Protein AF-A0A7C7TMZ8-F1 (afdb_monomer_lite)

pLDDT: mean 71.89, std 18.85, range [32.22, 94.75]

Foldseek 3Di:
DDDDDDDDDDDDDDDDDDDPPDDDPDPDPDPDDDVVVVVVVVVVLCVQWDLQQQWDADDDDPFGWIWGWDDADNDIDIDIQGQVVQVHDVSRSVVSVVVNLVVLCVRVPVCSLVSSTHPFYPDPQAPLNHTQWHQDPVQQWIKHWDWDDDDSPTDIDIDTQHCVVQNDVRRSVVSRVVNVVRCVVRRDD

Secondary structure (DSSP, 8-state):
----------------------------------HHHHHHHHHHHHTT--TTTTEEEEEETTEEEEEEEEEETTEEEEEEEEHHHHTSHHHHHHHHHHHHHHHHHHHHGGGHHHHTT-S-PPPTT-TT-STTEEEETTTTEEEEEEEESSGGG-EEEEEEEEHHHH-HHHHHHHHHHHHHHHHHHT---

Structure (mmCIF, N/CA/C/O backbone):
data_AF-A0A7C7TMZ8-F1
#
_entry.id   AF-A0A7C7TMZ8-F1
#
loop_
_atom_site.group_PDB
_atom_site.id
_atom_site.type_symbol
_atom_site.label_atom_id
_atom_site.label_alt_id
_atom_site.label_comp_id
_atom_site.label_asym_id
_atom_site.label_entity_id
_atom_site.label_seq_id
_atom_site.pdbx_PDB_ins_code
_atom_site.Cartn_x
_atom_site.Cartn_y
_atom_site.Cartn_z
_atom_site.occupancy
_atom_site.B_iso_or_equiv
_atom_site.auth_seq_id
_atom_site.auth_comp_id
_atom_site.auth_asym_id
_atom_site.auth_atom_id
_atom_site.pdbx_PDB_model_num
ATOM 1 N N . MET A 1 1 ? 22.752 59.872 -23.749 1.00 51.50 1 MET A N 1
ATOM 2 C CA . MET A 1 1 ? 21.794 59.869 -24.874 1.00 51.50 1 MET A CA 1
ATOM 3 C C . MET A 1 1 ? 20.852 58.684 -24.727 1.00 51.50 1 MET A C 1
ATOM 5 O O . MET A 1 1 ? 21.201 57.592 -25.143 1.00 51.50 1 MET A O 1
ATOM 9 N N . ALA A 1 2 ? 19.727 58.906 -24.047 1.00 40.31 2 ALA A N 1
ATOM 10 C CA . ALA A 1 2 ? 18.418 58.278 -24.252 1.00 40.31 2 ALA A CA 1
ATOM 11 C C . ALA A 1 2 ? 17.510 58.815 -23.136 1.00 40.31 2 ALA A C 1
ATOM 13 O O . ALA A 1 2 ? 17.751 58.590 -21.953 1.00 40.31 2 ALA A O 1
ATOM 14 N N . GLN A 1 3 ? 16.536 59.613 -23.541 1.00 41.91 3 GLN A N 1
ATOM 15 C CA . GLN A 1 3 ? 15.578 60.337 -22.720 1.00 41.91 3 GLN A CA 1
ATOM 16 C C . GLN A 1 3 ? 14.216 59.713 -23.008 1.00 41.91 3 GLN A C 1
ATOM 18 O O . GLN A 1 3 ? 13.912 59.517 -24.178 1.00 41.91 3 GLN A O 1
ATOM 23 N N . CYS A 1 4 ? 13.408 59.423 -21.987 1.00 32.22 4 CYS A N 1
ATOM 24 C CA . CYS A 1 4 ? 11.952 59.358 -22.129 1.00 32.22 4 CYS A CA 1
ATOM 25 C C . CYS A 1 4 ? 11.283 59.536 -20.761 1.00 32.22 4 CYS A C 1
ATOM 27 O O . CYS A 1 4 ? 11.499 58.765 -19.829 1.00 32.22 4 CYS A O 1
ATOM 29 N N . PHE A 1 5 ? 10.502 60.609 -20.682 1.00 38.97 5 PHE A N 1
ATOM 30 C CA . PHE A 1 5 ? 9.624 61.020 -19.592 1.00 38.97 5 PHE A CA 1
ATOM 31 C C . PHE A 1 5 ? 8.394 60.118 -19.489 1.00 38.97 5 PHE A C 1
ATOM 33 O O . PHE A 1 5 ? 7.896 59.675 -20.518 1.00 38.97 5 PHE A O 1
ATOM 40 N N . LEU A 1 6 ? 7.810 60.024 -18.291 1.00 40.66 6 LEU A N 1
ATOM 41 C CA . LEU A 1 6 ? 6.361 60.169 -18.133 1.00 40.66 6 LEU A CA 1
ATOM 42 C C . LEU A 1 6 ? 6.072 60.998 -16.875 1.00 40.66 6 LEU A C 1
ATOM 44 O O . LEU A 1 6 ? 6.435 60.631 -15.760 1.00 40.66 6 LEU A O 1
ATOM 48 N N . LEU A 1 7 ? 5.458 62.153 -17.123 1.00 43.91 7 LEU A N 1
ATOM 49 C CA . LEU A 1 7 ? 4.808 63.033 -16.161 1.00 43.91 7 LEU A CA 1
ATOM 50 C C . LEU A 1 7 ? 3.522 62.364 -15.668 1.00 43.91 7 LEU A C 1
ATOM 52 O O . LEU A 1 7 ? 2.735 61.898 -16.490 1.00 43.91 7 LEU A O 1
ATOM 56 N N . ILE A 1 8 ? 3.292 62.372 -14.356 1.00 47.97 8 ILE A N 1
ATOM 57 C CA . ILE A 1 8 ? 1.954 62.223 -13.778 1.00 47.97 8 ILE A CA 1
ATOM 58 C C . ILE A 1 8 ? 1.801 63.324 -12.725 1.00 47.97 8 ILE A C 1
ATOM 60 O O . ILE A 1 8 ? 2.399 63.275 -11.655 1.00 47.97 8 ILE A O 1
ATOM 64 N N . ASP A 1 9 ? 1.067 64.348 -13.143 1.00 42.81 9 ASP A N 1
ATOM 65 C CA . ASP A 1 9 ? 0.147 65.204 -12.401 1.00 42.81 9 ASP A CA 1
ATOM 66 C C . ASP A 1 9 ? 0.557 65.850 -11.066 1.00 42.81 9 ASP A C 1
ATOM 68 O O . ASP A 1 9 ? 0.727 65.238 -10.013 1.00 42.81 9 ASP A O 1
ATOM 72 N N . ASN A 1 10 ? 0.559 67.184 -11.142 1.00 46.69 10 ASN A N 1
ATOM 73 C CA . ASN A 1 10 ? 0.380 68.146 -10.065 1.00 46.69 10 ASN A CA 1
ATOM 74 C C . ASN A 1 10 ? -0.681 67.705 -9.046 1.00 46.69 10 ASN A C 1
ATOM 76 O O . ASN A 1 10 ? -1.878 67.828 -9.295 1.00 46.69 10 ASN A O 1
ATOM 80 N N . THR A 1 11 ? -0.264 67.342 -7.835 1.00 40.19 11 THR A N 1
ATOM 81 C CA . THR A 1 11 ? -1.061 67.604 -6.630 1.00 40.19 11 THR A CA 1
ATOM 82 C C . THR A 1 11 ? -0.130 67.776 -5.433 1.00 40.19 11 THR A C 1
ATOM 84 O O . THR A 1 11 ? 0.511 66.838 -4.967 1.00 40.19 11 THR A O 1
ATOM 87 N N . ILE A 1 12 ? -0.062 69.003 -4.918 1.00 42.47 12 ILE A N 1
ATOM 88 C CA . ILE A 1 12 ? 0.539 69.301 -3.619 1.00 42.47 12 ILE A CA 1
ATOM 89 C C . ILE A 1 12 ? -0.438 68.792 -2.556 1.00 42.47 12 ILE A C 1
ATOM 91 O O . ILE A 1 12 ? -1.441 69.445 -2.276 1.00 42.47 12 ILE A O 1
ATOM 95 N N . ILE A 1 13 ? -0.146 67.643 -1.947 1.00 43.59 13 ILE A N 1
ATOM 96 C CA . ILE A 1 13 ? -0.787 67.231 -0.694 1.00 43.59 13 ILE A CA 1
ATOM 97 C C . ILE A 1 13 ? 0.211 67.470 0.434 1.00 43.59 13 ILE A C 1
ATOM 99 O O . ILE A 1 13 ? 1.206 66.766 0.599 1.00 43.59 13 ILE A O 1
ATOM 103 N N . ARG A 1 14 ? -0.065 68.523 1.204 1.00 40.22 14 ARG A N 1
ATOM 104 C CA . ARG A 1 14 ? 0.545 68.771 2.507 1.00 40.22 14 ARG A CA 1
ATOM 105 C C . ARG A 1 14 ? 0.114 67.672 3.480 1.00 40.22 14 ARG A C 1
ATOM 107 O O . ARG A 1 14 ? -1.077 67.453 3.659 1.00 40.22 14 ARG A O 1
ATOM 114 N N . GLY A 1 15 ? 1.088 67.107 4.188 1.00 39.62 15 GLY A N 1
ATOM 115 C CA . GLY A 1 15 ? 0.878 66.520 5.510 1.00 39.62 15 GLY A CA 1
ATOM 116 C C . GLY A 1 15 ? 0.624 65.016 5.548 1.00 39.62 15 GLY A C 1
ATOM 117 O O . GLY A 1 15 ? -0.485 64.558 5.320 1.00 39.62 15 GLY A O 1
ATOM 118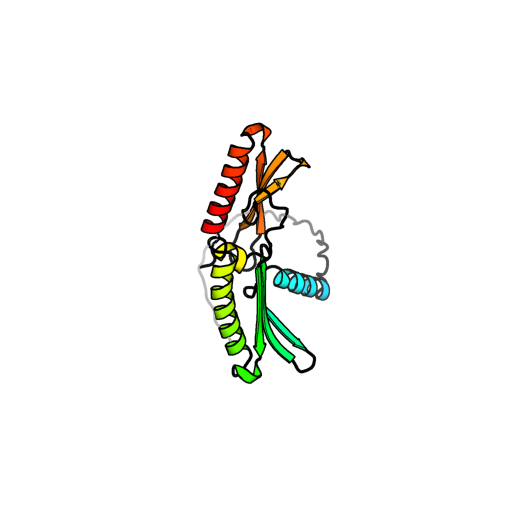 N N . ALA A 1 16 ? 1.636 64.270 5.986 1.00 43.81 16 ALA A N 1
ATOM 119 C CA . ALA A 1 16 ? 1.491 63.292 7.061 1.00 43.81 16 ALA A CA 1
ATOM 120 C C . ALA A 1 16 ? 2.884 62.872 7.541 1.00 43.81 16 ALA A C 1
ATOM 122 O O . ALA A 1 16 ? 3.749 62.473 6.765 1.00 43.81 16 ALA A O 1
ATOM 123 N N . LEU A 1 17 ? 3.084 62.995 8.847 1.00 43.81 17 LEU A N 1
ATOM 124 C CA . LEU A 1 17 ? 4.269 62.590 9.585 1.00 43.81 17 LEU A CA 1
ATOM 125 C C . LEU A 1 17 ? 4.437 61.062 9.451 1.00 43.81 17 LEU A C 1
ATOM 127 O O . LEU A 1 17 ? 3.710 60.300 10.089 1.00 43.81 17 LEU A O 1
ATOM 131 N N . VAL A 1 18 ? 5.369 60.585 8.622 1.00 44.25 18 VAL A N 1
ATOM 132 C CA . VAL A 1 18 ? 5.698 59.152 8.577 1.00 44.25 18 VAL A CA 1
ATOM 133 C C . VAL A 1 18 ? 6.591 58.843 9.771 1.00 44.25 18 VAL A C 1
ATOM 135 O O . VAL A 1 18 ? 7.785 59.137 9.791 1.00 44.25 18 VAL A O 1
ATOM 138 N N . LYS A 1 19 ? 5.974 58.267 10.803 1.00 49.59 19 LYS A N 1
ATOM 139 C CA . LYS A 1 19 ? 6.639 57.717 11.982 1.00 49.59 19 LYS A CA 1
ATOM 140 C C . LYS A 1 19 ? 7.582 56.601 11.525 1.00 49.59 19 LYS A C 1
ATOM 142 O O . LYS A 1 19 ? 7.142 55.516 11.154 1.00 49.59 19 LYS A O 1
ATOM 147 N N . LEU A 1 20 ? 8.880 56.896 11.526 1.00 41.53 20 LEU A N 1
ATOM 148 C CA . LEU A 1 20 ? 9.956 55.954 11.243 1.00 41.53 20 LEU A CA 1
ATOM 149 C C . LEU A 1 20 ? 9.982 54.890 12.357 1.00 41.53 20 LEU A C 1
ATOM 151 O O . LEU A 1 20 ? 10.595 55.078 13.406 1.00 41.53 20 LEU A O 1
ATOM 155 N N . CYS A 1 21 ? 9.258 53.786 12.170 1.00 43.53 21 CYS A N 1
ATOM 156 C CA . CYS A 1 21 ? 9.375 52.615 13.033 1.00 43.53 21 CYS A CA 1
ATOM 157 C C . CYS A 1 21 ? 10.704 51.915 12.733 1.00 43.53 21 CYS A C 1
ATOM 159 O O . CYS A 1 21 ? 10.862 51.254 11.708 1.00 43.53 21 CYS A O 1
ATOM 161 N N . LEU A 1 22 ? 11.654 52.076 13.652 1.00 44.94 22 LEU A N 1
ATOM 162 C CA . LEU A 1 22 ? 12.892 51.309 13.725 1.00 44.94 22 LEU A CA 1
ATOM 163 C C . LEU A 1 22 ? 12.557 49.809 13.789 1.00 44.94 22 LEU A C 1
ATOM 165 O O . LEU A 1 22 ? 11.950 49.337 14.751 1.00 44.94 22 LEU A O 1
ATOM 169 N N . LEU A 1 23 ? 12.945 49.061 12.756 1.00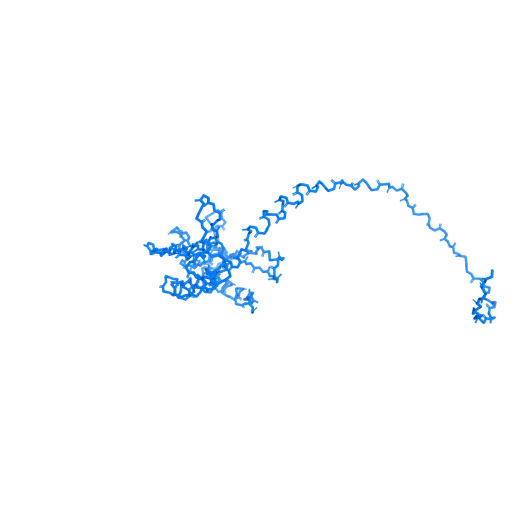 50.31 23 LEU A N 1
ATOM 170 C CA . LEU A 1 23 ? 12.949 47.601 12.783 1.00 50.31 23 LEU A CA 1
ATOM 171 C C . LEU A 1 23 ? 14.159 47.124 13.604 1.00 50.31 23 LEU A C 1
ATOM 173 O O . LEU A 1 23 ? 15.269 47.600 13.360 1.00 50.31 23 LEU A O 1
ATOM 177 N N . PRO A 1 24 ? 13.999 46.169 14.537 1.00 46.19 24 PRO A N 1
ATOM 178 C CA . PRO A 1 24 ? 15.130 45.610 15.263 1.00 46.19 24 PRO A CA 1
ATOM 179 C C . PRO A 1 24 ? 15.992 44.754 14.325 1.00 46.19 24 PRO A C 1
ATOM 181 O O . PRO A 1 24 ? 15.597 43.672 13.881 1.00 46.19 24 PRO A O 1
ATOM 184 N N . SER A 1 25 ? 17.201 45.240 14.054 1.00 52.91 25 SER A N 1
ATOM 185 C CA . SER A 1 25 ? 18.291 44.527 13.393 1.00 52.91 25 SER A CA 1
ATOM 186 C C . SER A 1 25 ? 18.820 43.418 14.304 1.00 52.91 25 SER A C 1
ATOM 188 O O . SER A 1 25 ? 19.789 43.595 15.037 1.00 52.91 25 SER A O 1
ATOM 190 N N . SER A 1 26 ? 18.171 42.258 14.273 1.00 54.25 26 SER A N 1
ATOM 191 C CA . SER A 1 26 ? 18.742 41.019 14.802 1.00 54.25 26 SER A CA 1
ATOM 192 C C . SER A 1 26 ? 19.041 40.087 13.623 1.00 54.25 26 SER A C 1
ATOM 194 O O . SER A 1 26 ? 18.115 39.705 12.898 1.00 54.25 26 SER A O 1
ATOM 196 N N . PRO A 1 27 ? 20.317 39.738 13.365 1.00 47.19 27 PRO A N 1
ATOM 197 C CA . PRO A 1 27 ? 20.655 38.786 12.321 1.00 47.19 27 PRO A CA 1
ATOM 198 C C . PRO A 1 27 ? 20.121 37.419 12.743 1.00 47.19 27 PRO A C 1
ATOM 200 O O . PRO A 1 27 ? 20.644 36.764 13.643 1.00 47.19 27 PRO A O 1
ATOM 203 N N . LYS A 1 28 ? 19.027 36.993 12.108 1.00 50.81 28 LYS A N 1
ATOM 204 C CA . LYS A 1 28 ? 18.537 35.623 12.230 1.00 50.81 28 LYS A CA 1
ATOM 205 C C . LYS A 1 28 ? 19.641 34.717 11.697 1.00 50.81 28 LYS A C 1
ATOM 207 O O . LYS A 1 28 ? 19.942 34.742 10.507 1.00 50.81 28 LYS A O 1
ATOM 212 N N . PHE A 1 29 ? 20.255 33.949 12.590 1.00 43.66 29 PHE A N 1
ATOM 213 C CA . PHE A 1 29 ? 21.151 32.857 12.246 1.00 43.66 29 PHE A CA 1
ATOM 214 C C . PHE A 1 29 ? 20.344 31.853 11.414 1.00 43.66 29 PHE A C 1
ATOM 216 O O . PHE A 1 29 ? 19.554 31.077 11.952 1.00 43.66 29 PHE A O 1
ATOM 223 N N . PHE A 1 30 ? 20.452 31.933 10.089 1.00 45.53 30 PHE A N 1
ATOM 224 C CA . PHE A 1 30 ? 19.880 30.938 9.193 1.00 45.53 30 PHE A CA 1
ATOM 225 C C . PHE A 1 30 ? 20.875 29.778 9.134 1.00 45.53 30 PHE A C 1
ATOM 227 O O . PHE A 1 30 ? 21.952 29.957 8.566 1.00 45.53 30 PHE A O 1
ATOM 234 N N . PRO A 1 31 ? 20.581 28.608 9.733 1.00 53.09 31 PRO A N 1
ATOM 235 C CA . PRO A 1 31 ? 21.476 27.469 9.622 1.00 53.09 31 PRO A CA 1
ATOM 236 C C . PRO A 1 31 ? 21.601 27.094 8.145 1.00 53.09 31 PRO A C 1
ATOM 238 O O . PRO A 1 31 ? 20.603 26.821 7.473 1.00 53.09 31 PRO A O 1
ATOM 241 N N . GLU A 1 32 ? 22.833 27.109 7.646 1.00 56.22 32 GLU A N 1
ATOM 242 C CA . GLU A 1 32 ? 23.158 26.752 6.273 1.00 56.22 32 GLU A CA 1
ATOM 243 C C . GLU A 1 32 ? 22.693 25.312 6.011 1.00 56.22 32 GLU A C 1
ATOM 245 O O . GLU A 1 32 ? 23.135 24.344 6.643 1.00 56.22 32 GLU A O 1
ATOM 250 N N . LEU A 1 33 ? 21.707 25.164 5.126 1.00 53.97 33 LEU A N 1
ATOM 251 C CA . LEU A 1 33 ? 21.119 23.871 4.803 1.00 53.97 33 LEU A CA 1
ATOM 252 C C . LEU A 1 33 ? 22.163 23.023 4.073 1.00 53.97 33 LEU A C 1
ATOM 254 O O . LEU A 1 33 ? 22.390 23.208 2.882 1.00 53.97 33 LEU A O 1
ATOM 258 N N . ASN A 1 34 ? 22.773 22.067 4.782 1.00 65.94 34 ASN A N 1
ATOM 259 C CA . ASN A 1 34 ? 23.742 21.138 4.203 1.00 65.94 34 ASN A CA 1
ATOM 260 C C . ASN A 1 34 ? 23.133 20.433 2.967 1.00 65.94 34 ASN A C 1
ATOM 262 O O . ASN A 1 34 ? 22.225 19.601 3.120 1.00 65.94 34 ASN A O 1
ATOM 266 N N . PRO A 1 35 ? 23.643 20.701 1.750 1.00 58.72 35 PRO A N 1
ATOM 267 C CA . PRO A 1 35 ? 23.026 20.234 0.512 1.00 58.72 35 PRO A CA 1
ATOM 268 C C . PRO A 1 35 ? 23.093 18.708 0.373 1.00 58.72 35 PRO A C 1
ATOM 270 O O . PRO A 1 35 ? 22.190 18.103 -0.203 1.00 58.72 35 PRO A O 1
ATOM 273 N N . ARG A 1 36 ? 24.092 18.048 0.981 1.00 57.62 36 ARG A N 1
ATOM 274 C CA . ARG A 1 36 ? 24.203 16.578 0.988 1.00 57.62 36 ARG A CA 1
ATOM 275 C C . ARG A 1 36 ? 23.173 15.937 1.909 1.00 57.62 36 ARG A C 1
ATOM 277 O O . ARG A 1 36 ? 22.617 14.896 1.566 1.00 57.62 36 ARG A O 1
ATOM 284 N N . LYS A 1 37 ? 22.889 16.560 3.057 1.00 50.66 37 LYS A N 1
ATOM 285 C CA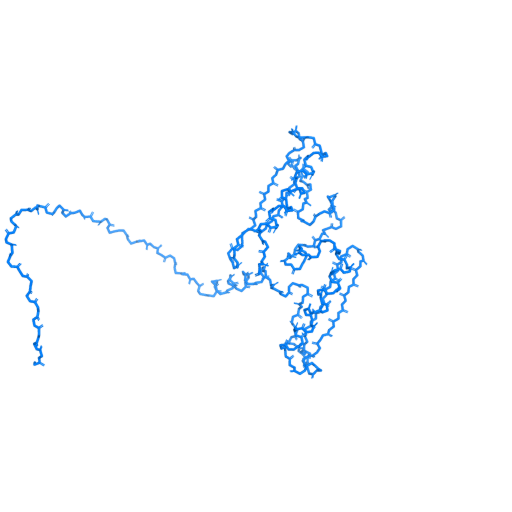 . LYS A 1 37 ? 21.834 16.109 3.976 1.00 50.66 37 LYS A CA 1
ATOM 286 C C . LYS A 1 37 ? 20.458 16.317 3.348 1.00 50.66 37 LYS A C 1
ATOM 288 O O . LYS A 1 37 ? 19.684 15.374 3.305 1.00 50.66 37 LYS A O 1
ATOM 293 N N . ALA A 1 38 ? 20.212 17.478 2.738 1.00 52.59 38 ALA A N 1
ATOM 294 C CA . ALA A 1 38 ? 18.984 17.746 1.994 1.00 52.59 38 ALA A CA 1
ATOM 295 C C . ALA A 1 38 ? 18.783 16.769 0.825 1.00 52.59 38 ALA A C 1
ATOM 297 O O . ALA A 1 38 ? 17.669 16.297 0.631 1.00 52.59 38 ALA A O 1
ATOM 298 N N . GLN A 1 39 ? 19.838 16.415 0.082 1.00 54.34 39 GLN A N 1
ATOM 299 C CA . GLN A 1 39 ? 19.770 15.448 -1.016 1.00 54.34 39 GLN A CA 1
ATOM 300 C C . GLN A 1 39 ? 19.544 14.014 -0.527 1.00 54.34 39 GLN A C 1
ATOM 302 O O . GLN A 1 39 ? 18.684 13.327 -1.075 1.00 54.34 39 GLN A O 1
ATOM 307 N N . LYS A 1 40 ? 20.226 13.596 0.547 1.00 42.47 40 LYS A N 1
ATOM 308 C CA . LYS A 1 40 ? 20.005 12.305 1.215 1.00 42.47 40 LYS A CA 1
ATOM 309 C C . LYS A 1 40 ? 18.596 12.211 1.798 1.00 42.47 40 LYS A C 1
ATOM 311 O O . LYS A 1 40 ? 17.934 11.195 1.627 1.00 42.47 40 LYS A O 1
ATOM 316 N N . ASP A 1 41 ? 18.094 13.282 2.404 1.00 48.34 41 ASP A N 1
ATOM 317 C CA . ASP A 1 41 ? 16.732 13.361 2.925 1.00 48.34 41 ASP A CA 1
ATOM 318 C C . ASP A 1 41 ? 15.706 13.366 1.781 1.00 48.34 41 ASP A C 1
ATOM 320 O O . ASP A 1 41 ? 14.694 12.678 1.884 1.00 48.34 41 ASP A O 1
ATOM 324 N N . ARG A 1 42 ? 15.987 14.032 0.647 1.00 45.28 42 ARG A N 1
ATOM 325 C CA . ARG A 1 42 ? 15.178 13.970 -0.591 1.00 45.28 42 ARG A CA 1
ATOM 326 C C . ARG A 1 42 ? 15.131 12.557 -1.165 1.00 45.28 42 ARG A C 1
ATOM 328 O O . ARG A 1 42 ? 14.066 12.097 -1.566 1.00 45.28 42 ARG A O 1
ATOM 335 N N . GLU A 1 43 ? 16.263 11.864 -1.187 1.00 42.72 43 GLU A N 1
ATOM 336 C CA . GLU A 1 43 ? 16.398 10.490 -1.672 1.00 42.72 43 GLU A CA 1
ATOM 337 C C . GLU A 1 43 ? 15.675 9.496 -0.746 1.00 42.72 43 GLU A C 1
ATOM 339 O O . GLU A 1 43 ? 14.944 8.619 -1.210 1.00 42.72 43 GLU A O 1
ATOM 344 N N . VAL A 1 44 ? 15.777 9.690 0.574 1.00 48.38 44 VAL A N 1
ATOM 345 C CA . VAL A 1 44 ? 15.031 8.945 1.603 1.00 48.38 44 VAL A CA 1
ATOM 346 C C . VAL A 1 44 ? 13.522 9.230 1.527 1.00 48.38 44 VAL A C 1
ATOM 348 O O . VAL A 1 44 ? 12.718 8.314 1.721 1.00 48.38 44 VAL A O 1
ATOM 351 N N . LEU A 1 45 ? 13.114 10.462 1.203 1.00 40.72 45 LEU A N 1
ATOM 352 C CA . LEU A 1 45 ? 11.713 10.867 1.032 1.00 40.72 45 LEU A CA 1
ATOM 353 C C . LEU A 1 45 ? 11.100 10.281 -0.253 1.00 40.72 45 LEU A C 1
ATOM 355 O O . LEU A 1 45 ? 9.986 9.760 -0.221 1.00 40.72 45 LEU A O 1
ATOM 359 N N . LEU A 1 46 ? 11.839 10.287 -1.367 1.00 40.88 46 LEU A N 1
ATOM 360 C CA . LEU A 1 46 ? 11.437 9.665 -2.637 1.00 40.88 46 LEU A CA 1
ATOM 361 C C . LEU A 1 46 ? 11.329 8.135 -2.526 1.00 40.88 46 LEU A C 1
ATOM 363 O O . LEU A 1 46 ? 10.489 7.519 -3.184 1.00 40.88 46 LEU A O 1
ATOM 367 N N . LYS A 1 47 ? 12.102 7.519 -1.623 1.00 41.50 47 LYS A N 1
ATOM 368 C CA . LYS A 1 47 ? 12.003 6.091 -1.282 1.00 41.50 47 LYS A CA 1
ATOM 369 C C . LYS A 1 47 ? 10.683 5.704 -0.599 1.00 41.50 47 LYS A C 1
ATOM 371 O O . LYS A 1 47 ? 10.363 4.518 -0.559 1.00 41.50 47 LYS A O 1
ATOM 376 N N . LYS A 1 48 ? 9.908 6.658 -0.056 1.00 44.19 48 LYS A N 1
ATOM 377 C CA . LYS A 1 48 ? 8.759 6.359 0.823 1.00 44.19 48 LYS A CA 1
ATOM 378 C C . LYS A 1 48 ? 7.416 6.110 0.128 1.00 44.19 48 LYS A C 1
ATOM 380 O O . LYS A 1 48 ? 6.557 5.510 0.766 1.00 44.19 48 LYS A O 1
ATOM 385 N N . LEU A 1 49 ? 7.221 6.450 -1.150 1.00 49.38 49 LEU A N 1
ATOM 386 C CA . LEU A 1 49 ? 6.018 6.068 -1.916 1.00 49.38 49 LEU A CA 1
ATOM 387 C C . LEU A 1 49 ? 6.352 5.919 -3.406 1.00 49.38 49 LEU A C 1
ATOM 389 O O . LEU A 1 49 ? 6.135 6.830 -4.203 1.00 49.38 49 LEU A O 1
ATOM 393 N N . SER A 1 50 ? 6.884 4.765 -3.805 1.00 56.53 50 SER A N 1
ATOM 394 C CA . SER A 1 50 ? 7.105 4.499 -5.225 1.00 56.53 50 SER A CA 1
ATOM 395 C C . SER A 1 50 ? 5.792 4.066 -5.891 1.00 56.53 50 SER A C 1
ATOM 397 O O . SER A 1 50 ? 5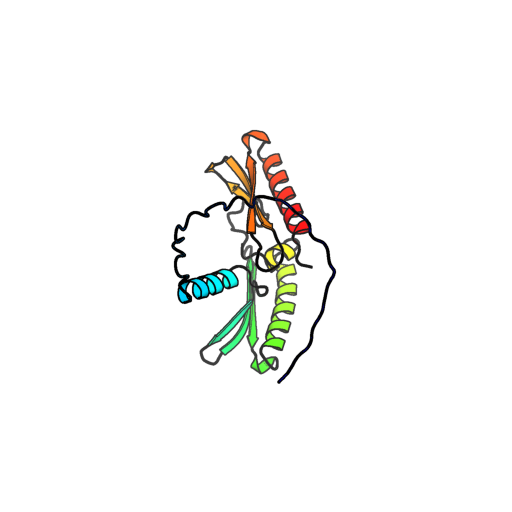.137 3.113 -5.471 1.00 56.53 50 SER A O 1
ATOM 399 N N . ALA A 1 51 ? 5.421 4.709 -7.007 1.00 63.56 51 ALA A N 1
ATOM 400 C CA . ALA A 1 51 ? 4.349 4.231 -7.903 1.00 63.56 51 ALA A CA 1
ATOM 401 C C . ALA A 1 51 ? 4.603 2.793 -8.426 1.00 63.56 51 ALA A C 1
ATOM 403 O O . ALA A 1 51 ? 3.726 2.117 -8.979 1.00 63.56 51 ALA A O 1
ATOM 404 N N . LEU A 1 52 ? 5.838 2.333 -8.237 1.00 71.31 52 LEU A N 1
ATOM 405 C CA . LEU A 1 52 ? 6.354 1.005 -8.502 1.00 71.31 52 LEU A CA 1
ATOM 406 C C . LEU A 1 52 ? 6.334 0.116 -7.250 1.00 71.31 52 LEU A C 1
ATOM 408 O O . LEU A 1 52 ? 7.139 -0.797 -7.149 1.00 71.31 52 LEU A O 1
ATOM 412 N N . HIS A 1 53 ? 5.428 0.330 -6.291 1.00 71.88 53 HIS A N 1
ATOM 413 C CA . HIS A 1 53 ? 5.245 -0.626 -5.198 1.00 71.88 53 HIS A CA 1
ATOM 414 C C . HIS A 1 53 ? 5.030 -2.044 -5.774 1.00 71.88 53 HIS A C 1
ATOM 416 O O . HIS A 1 53 ? 4.335 -2.210 -6.786 1.00 71.88 53 HIS A O 1
ATOM 422 N N . HIS A 1 54 ? 5.688 -3.041 -5.172 1.00 81.12 54 HIS A N 1
ATOM 423 C CA . HIS A 1 54 ? 5.866 -4.413 -5.683 1.00 81.12 54 HIS A CA 1
ATOM 424 C C . HIS A 1 54 ? 6.703 -4.587 -6.967 1.00 81.12 54 HIS A C 1
ATOM 426 O O . HIS A 1 54 ? 6.775 -5.705 -7.475 1.00 81.12 54 HIS A O 1
ATOM 432 N N . ILE A 1 55 ? 7.348 -3.538 -7.485 1.00 86.50 55 ILE A N 1
ATOM 433 C CA . ILE A 1 55 ? 8.222 -3.579 -8.666 1.00 86.50 55 ILE A CA 1
ATOM 434 C C . ILE A 1 55 ? 9.584 -2.973 -8.312 1.00 86.50 55 ILE A C 1
ATOM 436 O O . ILE A 1 55 ? 9.707 -1.772 -8.081 1.00 86.50 55 ILE A O 1
ATOM 440 N N . SER A 1 56 ? 10.623 -3.799 -8.319 1.00 85.44 56 SER A N 1
ATOM 441 C CA . SER A 1 56 ? 12.009 -3.362 -8.148 1.00 85.44 56 SER A CA 1
ATOM 442 C C . SER A 1 56 ? 12.677 -3.220 -9.510 1.00 85.44 56 SER A C 1
ATOM 444 O O . SER A 1 56 ? 12.601 -4.129 -10.330 1.00 85.44 56 SER A O 1
ATOM 446 N N . ILE A 1 57 ? 13.344 -2.098 -9.762 1.00 87.56 57 ILE A N 1
ATOM 447 C CA . ILE A 1 57 ? 14.209 -1.940 -10.937 1.00 87.56 57 ILE A CA 1
ATOM 448 C C . ILE A 1 57 ? 15.610 -2.408 -10.538 1.00 87.56 57 ILE A C 1
ATOM 450 O O . ILE A 1 57 ? 16.154 -1.917 -9.551 1.00 87.56 57 ILE A O 1
ATOM 454 N N . ILE A 1 58 ? 16.162 -3.370 -11.277 1.00 87.88 58 ILE A N 1
ATOM 455 C CA . ILE A 1 58 ? 17.518 -3.887 -11.081 1.00 87.88 58 ILE A CA 1
ATOM 456 C C . ILE A 1 58 ? 18.348 -3.493 -12.296 1.00 87.88 58 ILE A C 1
ATOM 458 O O . ILE A 1 58 ? 18.005 -3.852 -13.422 1.00 87.88 58 ILE A O 1
ATOM 462 N N . GLU A 1 59 ? 19.426 -2.759 -12.038 1.00 84.88 59 GLU A N 1
ATOM 463 C CA . GLU A 1 59 ? 20.405 -2.291 -13.024 1.00 84.88 59 GLU A CA 1
ATOM 464 C C . GLU A 1 59 ? 21.806 -2.583 -12.469 1.00 84.88 59 GLU A C 1
ATOM 466 O O . GLU A 1 59 ? 22.540 -1.685 -12.070 1.00 84.88 59 GLU A O 1
ATOM 471 N N . SER A 1 60 ? 22.143 -3.866 -12.303 1.00 81.31 60 SER A N 1
ATOM 472 C CA . SER A 1 60 ? 23.414 -4.273 -11.688 1.00 81.31 60 SER A CA 1
ATOM 473 C C . SER A 1 60 ? 23.957 -5.565 -12.294 1.00 81.31 60 SER A C 1
ATOM 475 O O . SER A 1 60 ? 23.186 -6.447 -12.670 1.00 81.31 60 SER A O 1
ATOM 477 N N . ARG A 1 61 ? 25.296 -5.680 -12.366 1.00 66.31 61 ARG A N 1
ATOM 478 C CA . ARG A 1 61 ? 26.043 -6.893 -12.768 1.00 66.31 61 ARG A CA 1
ATOM 479 C C . ARG A 1 61 ? 25.524 -7.533 -14.067 1.00 66.31 61 ARG A C 1
ATOM 481 O O . ARG A 1 61 ? 25.228 -8.722 -14.108 1.00 66.31 61 ARG A O 1
ATOM 488 N N . GLY A 1 62 ? 25.319 -6.723 -15.108 1.00 69.81 62 GLY A N 1
ATOM 489 C CA . GLY A 1 62 ? 24.826 -7.189 -16.414 1.00 69.81 62 GLY A CA 1
ATOM 490 C C . GLY A 1 62 ? 23.345 -7.596 -16.451 1.00 69.81 62 GLY A C 1
ATOM 491 O O . GLY A 1 62 ? 22.828 -7.939 -17.512 1.00 69.81 62 GLY A O 1
ATOM 492 N N . THR A 1 63 ? 22.632 -7.519 -15.324 1.00 75.12 63 THR A N 1
ATOM 493 C CA . THR A 1 63 ? 21.203 -7.823 -15.242 1.00 75.12 63 THR A CA 1
ATOM 494 C C . THR A 1 63 ? 20.404 -6.529 -15.182 1.00 75.12 63 THR A C 1
ATOM 496 O O . THR A 1 63 ? 20.383 -5.835 -14.167 1.00 75.12 63 THR A O 1
ATOM 499 N N . ASN A 1 64 ? 19.717 -6.237 -16.287 1.00 88.56 64 ASN A N 1
ATOM 500 C CA . ASN A 1 64 ? 18.836 -5.083 -16.432 1.00 88.56 64 ASN A CA 1
ATOM 501 C C . ASN A 1 64 ? 17.387 -5.567 -16.553 1.00 88.56 64 ASN A C 1
ATOM 503 O O . ASN A 1 64 ? 16.971 -6.053 -17.613 1.00 88.56 64 ASN A O 1
ATOM 507 N N . CYS A 1 65 ? 16.620 -5.494 -15.463 1.00 90.25 65 CYS A N 1
ATOM 508 C CA . CYS A 1 65 ? 15.243 -5.982 -15.442 1.00 90.25 65 CYS A CA 1
ATOM 509 C C . CYS A 1 65 ? 14.338 -5.234 -14.454 1.00 90.25 65 CYS A C 1
ATOM 511 O O . CYS A 1 65 ? 14.778 -4.661 -13.458 1.00 90.25 65 CYS A O 1
ATOM 513 N N . ALA A 1 66 ? 13.034 -5.271 -14.727 1.00 91.56 66 ALA A N 1
ATOM 514 C CA . ALA A 1 66 ? 12.008 -4.916 -13.755 1.00 91.56 66 ALA A CA 1
ATOM 515 C C . ALA A 1 66 ? 11.527 -6.202 -13.077 1.00 91.56 66 ALA A C 1
ATOM 517 O O . ALA A 1 66 ? 11.090 -7.135 -13.747 1.00 91.56 66 ALA A O 1
ATOM 518 N N . TRP A 1 67 ? 11.605 -6.270 -11.755 1.00 89.50 67 TRP A N 1
ATOM 519 C CA . TRP A 1 67 ? 11.243 -7.444 -10.973 1.00 89.50 67 TRP A CA 1
ATOM 520 C C . TRP A 1 67 ? 9.964 -7.190 -10.192 1.00 89.50 67 TRP A C 1
ATOM 522 O O . TRP A 1 67 ? 9.933 -6.371 -9.276 1.00 89.50 67 TRP A O 1
ATOM 532 N N . VAL A 1 68 ? 8.901 -7.908 -10.544 1.00 92.00 68 VAL A N 1
ATOM 533 C CA . VAL A 1 68 ? 7.650 -7.897 -9.789 1.00 92.00 68 VAL A CA 1
ATOM 534 C C . VAL A 1 68 ? 7.749 -8.920 -8.667 1.00 92.00 68 VAL A C 1
ATOM 536 O O . VAL A 1 68 ? 8.024 -10.089 -8.934 1.00 92.00 68 VAL A O 1
ATOM 539 N N . ARG A 1 69 ? 7.501 -8.501 -7.424 1.00 89.31 69 ARG A N 1
ATOM 540 C CA . ARG A 1 69 ? 7.452 -9.387 -6.254 1.00 89.31 69 ARG A CA 1
ATOM 541 C C . ARG A 1 69 ? 6.293 -9.010 -5.336 1.00 89.31 69 ARG A C 1
ATOM 543 O O . ARG A 1 69 ? 6.273 -7.936 -4.729 1.00 89.31 69 ARG A O 1
ATOM 550 N N . ILE A 1 70 ? 5.363 -9.944 -5.177 1.00 87.56 70 ILE A N 1
ATOM 551 C CA . ILE A 1 70 ? 4.207 -9.847 -4.288 1.00 87.56 70 ILE A CA 1
ATOM 552 C C . ILE A 1 70 ? 4.271 -11.023 -3.312 1.00 87.56 70 ILE A C 1
ATOM 554 O O . ILE A 1 70 ? 4.440 -12.167 -3.721 1.00 87.56 70 ILE A O 1
ATOM 558 N N . LYS A 1 71 ? 4.163 -10.747 -2.012 1.00 84.19 71 LYS A N 1
ATOM 559 C CA . LYS A 1 71 ? 4.067 -11.768 -0.963 1.00 84.19 71 LYS A CA 1
ATOM 560 C C . LYS A 1 71 ? 2.997 -11.337 0.023 1.00 84.19 71 LYS A C 1
ATOM 562 O O . LYS A 1 71 ? 3.102 -10.239 0.570 1.00 84.19 71 LYS A O 1
ATOM 567 N N . TYR A 1 72 ? 1.994 -12.179 0.225 1.00 77.81 72 TYR A N 1
ATOM 568 C CA . TYR A 1 72 ? 0.858 -11.877 1.081 1.00 77.81 72 TYR A CA 1
ATOM 569 C C . TYR A 1 72 ? 0.106 -13.155 1.465 1.00 77.81 72 TYR A C 1
ATOM 571 O O . TYR A 1 72 ? -0.233 -13.939 0.585 1.00 77.81 72 TYR A O 1
ATOM 579 N N . ASN A 1 73 ? -0.178 -13.338 2.759 1.00 68.81 73 ASN A N 1
ATOM 580 C CA . ASN A 1 73 ? -0.994 -14.437 3.293 1.00 68.81 73 ASN A CA 1
ATOM 581 C C . ASN A 1 73 ? -0.615 -15.827 2.726 1.00 68.81 73 ASN A C 1
ATOM 583 O O . ASN A 1 73 ? -1.424 -16.473 2.063 1.00 68.81 73 ASN A O 1
ATOM 587 N N . ASN A 1 74 ? 0.658 -16.224 2.880 1.00 76.94 74 ASN A N 1
ATOM 588 C CA . ASN A 1 74 ? 1.287 -17.438 2.317 1.00 76.94 74 ASN A CA 1
ATOM 589 C C . ASN A 1 74 ? 1.254 -17.595 0.785 1.00 76.94 74 ASN A C 1
ATOM 591 O O . ASN A 1 74 ? 1.881 -18.501 0.243 1.00 76.94 74 ASN A O 1
ATOM 595 N N . LYS A 1 75 ? 0.620 -16.675 0.056 1.00 82.25 75 LYS A N 1
ATOM 596 C CA . LYS A 1 75 ? 0.659 -16.610 -1.404 1.00 82.25 75 LYS A CA 1
ATOM 597 C C . LYS A 1 75 ? 1.827 -15.735 -1.838 1.00 82.25 75 LYS A C 1
ATOM 599 O O . LYS A 1 75 ? 2.061 -14.645 -1.300 1.00 82.25 75 LYS A O 1
ATOM 604 N N . SER A 1 76 ? 2.578 -16.202 -2.827 1.00 86.88 76 SER A N 1
ATOM 605 C CA . SER A 1 76 ? 3.694 -15.446 -3.384 1.00 86.88 76 SER A CA 1
ATOM 606 C C . SER A 1 76 ? 3.682 -15.483 -4.902 1.00 86.88 76 SER A C 1
ATOM 608 O O . SER A 1 76 ? 3.330 -16.486 -5.511 1.00 86.88 76 SER A O 1
ATOM 610 N N . PHE A 1 77 ? 4.058 -14.361 -5.501 1.00 91.75 77 PHE A N 1
ATOM 611 C CA . PHE A 1 77 ? 4.256 -14.236 -6.932 1.00 91.75 77 PHE A CA 1
ATOM 612 C C . PHE A 1 77 ? 5.534 -13.454 -7.188 1.00 91.75 77 PHE A C 1
ATOM 614 O O . PHE A 1 77 ? 5.779 -12.403 -6.584 1.00 91.75 77 PHE A O 1
ATOM 621 N N . GLN A 1 78 ? 6.350 -13.967 -8.100 1.00 93.19 78 GLN A N 1
ATOM 622 C CA . GLN A 1 78 ? 7.550 -13.291 -8.552 1.00 93.19 78 GLN A CA 1
ATOM 623 C C . GLN A 1 78 ? 7.752 -13.524 -10.044 1.00 93.19 78 GLN A C 1
ATOM 625 O O . GLN A 1 78 ? 7.654 -14.651 -10.517 1.00 93.19 78 GLN A O 1
ATOM 630 N N . GLN A 1 79 ? 8.044 -12.455 -10.779 1.00 94.50 79 GLN A N 1
ATOM 631 C CA . GLN A 1 79 ? 8.365 -12.538 -12.200 1.00 94.50 79 GLN A CA 1
ATOM 632 C C . GLN A 1 79 ? 9.299 -11.396 -12.598 1.00 94.50 79 GLN A C 1
ATOM 634 O O . GLN A 1 79 ? 9.085 -10.245 -12.210 1.00 94.50 79 GLN A O 1
ATOM 639 N N . SER A 1 80 ? 10.335 -11.712 -13.375 1.00 93.38 80 SER A N 1
ATOM 640 C CA . SER A 1 80 ? 11.270 -10.735 -13.930 1.00 93.38 80 SER A CA 1
ATOM 641 C C . SER A 1 80 ? 10.899 -10.356 -15.367 1.00 93.38 80 SER A C 1
ATOM 643 O O . SER A 1 80 ? 10.397 -11.166 -16.146 1.00 93.38 80 SER A O 1
ATOM 645 N N . PHE A 1 81 ? 11.161 -9.098 -15.717 1.00 94.12 81 PHE A N 1
ATOM 646 C CA . PHE A 1 81 ? 10.938 -8.514 -17.038 1.00 94.12 81 PHE A CA 1
ATOM 647 C C . PHE A 1 81 ? 12.263 -7.918 -17.534 1.00 94.12 81 PHE A C 1
ATOM 649 O O . PHE A 1 81 ? 12.565 -6.758 -17.232 1.00 94.12 81 PHE A O 1
ATOM 656 N N . PRO A 1 82 ? 13.099 -8.707 -18.237 1.00 93.94 82 PRO A N 1
ATOM 657 C CA . PRO A 1 82 ? 14.391 -8.247 -18.743 1.00 93.94 82 PRO A CA 1
ATOM 658 C C . PRO A 1 82 ? 14.240 -7.160 -19.810 1.00 93.94 82 PRO A C 1
ATOM 660 O O . PRO A 1 82 ? 13.452 -7.306 -20.744 1.00 93.94 82 PRO A O 1
ATOM 663 N N . PHE A 1 83 ? 15.031 -6.090 -19.729 1.00 92.38 83 PHE A N 1
ATOM 664 C CA . PHE A 1 83 ? 14.913 -4.945 -20.642 1.00 92.38 83 PHE A CA 1
ATOM 665 C C . PHE A 1 83 ? 15.267 -5.315 -22.081 1.00 92.38 83 PHE A C 1
ATOM 667 O O . PHE A 1 83 ? 14.590 -4.872 -23.005 1.00 92.38 83 PHE A O 1
ATOM 674 N N . LYS A 1 84 ? 16.259 -6.195 -22.266 1.00 90.94 84 LYS A N 1
ATOM 675 C CA . LYS A 1 84 ? 16.674 -6.691 -23.586 1.00 90.94 84 LYS A CA 1
ATOM 676 C C . LYS A 1 84 ? 15.532 -7.407 -24.315 1.00 90.94 84 LYS A C 1
ATOM 678 O O . LYS A 1 84 ? 15.326 -7.176 -25.497 1.00 90.94 84 LYS A O 1
ATOM 683 N N . LYS A 1 85 ? 14.743 -8.216 -23.596 1.00 91.69 85 LYS A N 1
ATOM 684 C CA . LYS A 1 85 ? 13.630 -8.995 -24.168 1.00 91.69 85 LYS A CA 1
ATOM 685 C C . LYS A 1 85 ? 12.408 -8.137 -24.505 1.00 91.69 85 LYS A C 1
ATOM 687 O O . LYS A 1 85 ? 11.704 -8.425 -25.461 1.00 91.69 85 LYS A O 1
ATOM 692 N N . PHE A 1 86 ? 12.147 -7.096 -23.717 1.00 87.50 86 PHE A N 1
ATOM 693 C CA . PHE A 1 86 ? 10.962 -6.246 -23.877 1.00 87.50 86 PHE A CA 1
ATOM 694 C C . PHE A 1 86 ? 11.224 -4.974 -24.699 1.00 87.50 86 PHE A C 1
ATOM 696 O O . PHE A 1 86 ? 10.327 -4.145 -24.831 1.00 87.50 86 PHE A O 1
ATOM 703 N N . GLY A 1 87 ? 12.423 -4.807 -25.266 1.00 87.94 87 GLY A N 1
ATOM 704 C CA . GLY A 1 87 ? 12.762 -3.653 -26.104 1.00 87.94 87 GLY A CA 1
ATOM 705 C C . GLY A 1 87 ? 12.968 -2.359 -25.311 1.00 87.94 87 GLY A C 1
ATOM 706 O O . GLY A 1 87 ? 12.589 -1.286 -25.774 1.00 87.94 87 GLY A O 1
ATOM 707 N N . GLY A 1 88 ? 13.517 -2.465 -24.098 1.00 89.69 88 GLY A N 1
ATOM 708 C CA . GLY A 1 88 ? 13.928 -1.335 -23.265 1.00 89.69 88 GLY A CA 1
ATOM 709 C C . GLY A 1 88 ? 13.243 -1.255 -21.898 1.00 89.69 88 GLY A C 1
ATOM 710 O O . GLY A 1 88 ? 12.268 -1.951 -21.598 1.00 89.69 88 GLY A O 1
ATOM 711 N N . LYS A 1 89 ? 13.765 -0.354 -21.056 1.00 88.38 89 LYS A N 1
ATOM 712 C CA . LYS A 1 89 ? 13.335 -0.136 -19.663 1.00 88.38 89 LYS A CA 1
ATOM 713 C C . LYS A 1 89 ? 11.848 0.209 -19.552 1.00 88.38 89 LYS A C 1
ATOM 715 O O . LYS A 1 89 ? 11.124 -0.415 -18.780 1.00 88.38 89 LYS A O 1
ATOM 720 N N . ASN A 1 90 ? 11.366 1.149 -20.362 1.00 90.19 90 ASN A N 1
ATOM 721 C CA . ASN A 1 90 ? 9.983 1.634 -20.276 1.00 90.19 90 ASN A CA 1
ATOM 722 C C . ASN A 1 90 ? 8.959 0.545 -20.622 1.00 90.19 90 ASN A C 1
ATOM 724 O O . ASN A 1 90 ? 7.982 0.360 -19.894 1.00 90.19 90 ASN A O 1
ATOM 728 N N . LYS A 1 91 ? 9.214 -0.226 -21.687 1.00 94.00 91 LYS A N 1
ATOM 729 C CA . LYS A 1 91 ? 8.351 -1.338 -22.110 1.00 94.00 91 LYS A CA 1
ATOM 730 C C . LYS A 1 91 ? 8.334 -2.463 -21.074 1.00 94.00 91 LYS A C 1
ATOM 732 O O . LYS A 1 91 ? 7.266 -2.970 -20.733 1.00 94.00 91 LYS A O 1
ATOM 737 N N . ALA A 1 92 ? 9.491 -2.793 -20.499 1.00 92.94 92 ALA A N 1
ATOM 738 C CA . ALA A 1 92 ? 9.582 -3.772 -19.420 1.00 92.94 92 ALA A CA 1
ATOM 739 C C . ALA A 1 92 ? 8.824 -3.326 -18.159 1.00 92.94 92 ALA A C 1
ATOM 741 O O . ALA A 1 92 ? 8.097 -4.121 -17.566 1.00 92.94 92 ALA A O 1
ATOM 742 N N . ILE A 1 93 ? 8.930 -2.049 -17.774 1.00 90.81 93 ILE A N 1
ATOM 743 C CA . ILE A 1 93 ? 8.178 -1.487 -16.643 1.00 90.81 93 ILE A CA 1
ATOM 744 C C . ILE A 1 93 ? 6.670 -1.515 -16.922 1.00 90.81 93 ILE A C 1
ATOM 746 O O . ILE A 1 93 ? 5.892 -1.842 -16.027 1.00 90.81 93 ILE A O 1
ATOM 750 N N . ALA A 1 94 ? 6.234 -1.203 -18.144 1.00 93.00 94 ALA A N 1
ATOM 751 C CA . ALA A 1 94 ? 4.824 -1.273 -18.522 1.00 93.00 94 ALA A CA 1
ATOM 752 C C . ALA A 1 94 ? 4.278 -2.711 -18.434 1.00 93.00 94 ALA A C 1
ATOM 754 O O . ALA A 1 94 ? 3.231 -2.941 -17.821 1.00 93.00 94 ALA A O 1
ATOM 755 N N . ALA A 1 95 ? 5.023 -3.691 -18.956 1.00 94.38 95 ALA A N 1
ATOM 756 C CA . ALA A 1 95 ? 4.680 -5.108 -18.844 1.00 94.38 95 ALA A CA 1
ATOM 757 C C . ALA A 1 95 ? 4.632 -5.573 -17.376 1.00 94.38 95 ALA A C 1
ATOM 759 O O . ALA A 1 95 ? 3.667 -6.220 -16.958 1.00 94.38 95 ALA A O 1
ATOM 760 N N . ALA A 1 96 ? 5.618 -5.161 -16.573 1.00 93.38 96 ALA A N 1
ATOM 761 C CA . ALA A 1 96 ? 5.677 -5.434 -15.142 1.00 93.38 96 ALA A CA 1
ATOM 762 C C . ALA A 1 96 ? 4.469 -4.847 -14.394 1.00 93.38 96 ALA A C 1
ATOM 764 O O . ALA A 1 96 ? 3.861 -5.540 -13.581 1.00 93.38 96 ALA A O 1
ATOM 765 N N . LYS A 1 97 ? 4.056 -3.608 -14.699 1.00 91.62 97 LYS A N 1
ATOM 766 C CA . LYS A 1 97 ? 2.851 -2.984 -14.121 1.00 91.62 97 LYS A CA 1
ATOM 767 C C . LYS A 1 97 ? 1.586 -3.774 -14.455 1.00 91.62 97 LYS A C 1
ATOM 769 O O . LYS A 1 97 ? 0.791 -4.038 -13.556 1.00 91.62 97 LYS A O 1
ATOM 774 N N . LYS A 1 98 ? 1.416 -4.191 -15.716 1.00 94.38 98 LYS A N 1
ATOM 775 C CA . LYS A 1 98 ? 0.247 -4.973 -16.154 1.00 94.38 98 LYS A CA 1
ATOM 776 C C . LYS A 1 98 ? 0.160 -6.308 -15.411 1.00 94.38 98 LYS A C 1
ATOM 778 O O . LYS A 1 98 ? -0.901 -6.665 -14.903 1.00 94.38 98 LYS A O 1
ATOM 783 N N . LYS A 1 99 ? 1.284 -7.024 -15.302 1.00 94.75 99 LYS A N 1
ATOM 784 C CA . LYS A 1 99 ? 1.356 -8.306 -14.585 1.00 94.75 99 LYS A CA 1
ATOM 785 C C . LYS A 1 99 ? 1.188 -8.142 -13.077 1.00 94.75 99 LYS A C 1
ATOM 787 O O . LYS A 1 99 ? 0.422 -8.893 -12.483 1.00 94.75 99 LYS A O 1
ATOM 792 N N . ARG A 1 100 ? 1.802 -7.119 -12.474 1.00 91.88 100 ARG A N 1
ATOM 793 C CA . ARG A 1 100 ? 1.592 -6.763 -11.064 1.00 91.88 100 ARG A CA 1
ATOM 794 C C . ARG A 1 100 ? 0.113 -6.542 -10.767 1.00 91.88 100 ARG A C 1
ATOM 796 O O . ARG A 1 100 ? -0.384 -7.084 -9.791 1.00 91.88 100 ARG A O 1
ATOM 803 N N . ASP A 1 101 ? -0.580 -5.752 -11.581 1.00 89.81 101 ASP A N 1
ATOM 804 C CA . ASP A 1 101 ? -1.982 -5.415 -11.334 1.00 89.81 101 ASP A CA 1
ATOM 805 C C . ASP A 1 101 ? -2.909 -6.633 -11.491 1.00 89.81 101 ASP A C 1
ATOM 807 O O . ASP A 1 101 ? -3.867 -6.763 -10.731 1.00 89.81 101 ASP A O 1
ATOM 811 N N . ALA A 1 102 ? -2.610 -7.550 -12.415 1.00 92.94 102 ALA A N 1
ATOM 812 C CA . ALA A 1 102 ? -3.352 -8.802 -12.567 1.00 92.94 102 ALA A CA 1
ATOM 813 C C . ALA A 1 102 ? -3.151 -9.747 -11.369 1.00 92.94 102 ALA A C 1
ATOM 815 O O . ALA A 1 102 ? -4.121 -10.217 -10.777 1.00 92.94 102 ALA A O 1
ATOM 816 N N . GLU A 1 103 ? -1.902 -9.994 -10.975 1.00 92.12 103 GLU A N 1
ATOM 817 C CA . GLU A 1 103 ? -1.583 -10.904 -9.867 1.00 92.12 103 GLU A CA 1
ATOM 818 C C . GLU A 1 103 ? -1.930 -10.302 -8.506 1.00 92.12 103 GLU A C 1
ATOM 820 O O . GLU A 1 103 ? -2.412 -10.988 -7.609 1.00 92.12 103 GLU A O 1
ATOM 825 N N . GLY A 1 104 ? -1.782 -8.988 -8.365 1.00 87.56 104 GLY A N 1
ATOM 826 C CA . GLY A 1 104 ? -2.206 -8.245 -7.191 1.00 87.56 104 GLY A CA 1
ATOM 827 C C . GLY A 1 104 ? -3.701 -8.390 -6.918 1.00 87.56 104 GLY A C 1
ATOM 828 O O . GLY A 1 104 ? -4.083 -8.644 -5.776 1.00 87.56 104 GLY A O 1
ATOM 829 N N . LYS A 1 105 ? -4.544 -8.326 -7.959 1.00 89.38 105 LYS A N 1
ATOM 830 C CA . LYS A 1 105 ? -5.985 -8.609 -7.840 1.00 89.38 105 LYS A CA 1
ATOM 831 C C . LYS A 1 105 ? -6.259 -10.046 -7.392 1.00 89.38 105 LYS A C 1
ATOM 833 O O . LYS A 1 105 ? -7.142 -10.245 -6.569 1.00 89.38 105 LYS A O 1
ATOM 838 N N . LYS A 1 106 ? -5.499 -11.035 -7.874 1.00 90.19 106 LYS A N 1
ATOM 839 C CA . LYS A 1 106 ? -5.662 -12.446 -7.470 1.00 90.19 106 LYS A CA 1
ATOM 840 C C . LYS A 1 106 ? -5.236 -12.699 -6.021 1.00 90.19 106 LYS A C 1
ATOM 842 O O . LYS A 1 106 ? -5.902 -13.435 -5.301 1.00 90.19 106 LYS A O 1
ATOM 847 N N . ILE A 1 107 ? -4.126 -12.098 -5.594 1.00 86.62 107 ILE A N 1
ATOM 848 C CA . ILE A 1 107 ? -3.531 -12.336 -4.273 1.00 86.62 107 ILE A CA 1
ATOM 849 C C . ILE A 1 107 ? -4.247 -11.536 -3.180 1.00 86.62 107 ILE A C 1
ATOM 851 O O . ILE A 1 107 ? -4.583 -12.093 -2.137 1.00 86.62 107 ILE A O 1
ATOM 855 N N . TYR A 1 108 ? -4.477 -10.239 -3.408 1.00 78.31 108 TYR A N 1
ATOM 856 C CA . TYR A 1 108 ? -5.082 -9.339 -2.420 1.00 78.31 108 TYR A CA 1
ATOM 857 C C . TYR A 1 108 ? -6.606 -9.218 -2.553 1.00 78.31 108 TYR A C 1
ATOM 859 O O . TYR A 1 108 ? -7.253 -8.716 -1.633 1.00 78.31 108 TYR A O 1
ATOM 867 N N . GLY A 1 109 ? -7.199 -9.626 -3.680 1.00 81.69 109 GLY A N 1
ATOM 868 C CA . GLY A 1 109 ? -8.641 -9.522 -3.911 1.00 81.69 109 GLY A CA 1
ATOM 869 C C . GLY A 1 109 ? -9.145 -8.083 -3.788 1.00 81.69 109 GLY A C 1
ATOM 870 O O . GLY A 1 109 ? -8.625 -7.159 -4.421 1.00 81.69 109 GLY A O 1
ATOM 871 N N . LYS A 1 110 ? -10.137 -7.890 -2.911 1.00 74.12 110 LYS A N 1
ATOM 872 C CA . LYS A 1 110 ? -10.752 -6.586 -2.604 1.00 74.12 110 LYS A CA 1
ATOM 873 C C . LYS A 1 110 ? -9.742 -5.565 -2.054 1.00 74.12 110 LYS A C 1
ATOM 875 O O . LYS A 1 110 ? -9.940 -4.364 -2.215 1.00 74.12 110 LYS A O 1
ATOM 880 N N . ASN A 1 111 ? -8.623 -6.027 -1.490 1.00 69.00 111 ASN A N 1
ATOM 881 C CA . ASN A 1 111 ? -7.626 -5.172 -0.843 1.00 69.00 111 ASN A CA 1
ATOM 882 C C . ASN A 1 111 ? -6.564 -4.649 -1.833 1.00 69.00 111 ASN A C 1
ATOM 884 O O . ASN A 1 111 ? -5.695 -3.860 -1.455 1.00 69.00 111 ASN A O 1
ATOM 888 N N . TRP A 1 112 ? -6.625 -5.043 -3.113 1.00 77.25 112 TRP A N 1
ATOM 889 C CA . TRP A 1 112 ? -5.631 -4.665 -4.122 1.00 77.25 112 TRP A CA 1
ATOM 890 C C . TRP A 1 112 ? -5.427 -3.147 -4.304 1.00 77.25 112 TRP A C 1
ATOM 892 O O . TRP A 1 112 ? -4.270 -2.719 -4.324 1.00 77.25 112 TRP A O 1
ATOM 902 N N . PRO A 1 113 ? -6.476 -2.298 -4.369 1.00 70.31 113 PRO A N 1
ATOM 903 C CA . PRO A 1 113 ? -6.297 -0.848 -4.494 1.00 70.31 113 PRO A CA 1
ATOM 904 C C . PRO A 1 113 ? -5.467 -0.241 -3.354 1.00 70.31 113 PRO A C 1
ATOM 906 O O . PRO A 1 113 ? -4.748 0.732 -3.555 1.00 70.31 113 PRO A O 1
ATOM 909 N N . TYR A 1 114 ? -5.521 -0.850 -2.170 1.00 66.06 114 TYR A N 1
ATOM 910 C CA . TYR A 1 114 ? -4.791 -0.419 -0.983 1.00 66.06 114 TYR A CA 1
ATOM 911 C C . TYR A 1 114 ? -3.331 -0.897 -1.024 1.00 66.06 114 TYR A C 1
ATOM 913 O O . TYR A 1 114 ? -2.413 -0.115 -0.776 1.00 66.06 114 TYR A O 1
ATOM 921 N N . ALA A 1 115 ? -3.103 -2.161 -1.394 1.00 69.06 115 ALA A N 1
ATOM 922 C CA . ALA A 1 115 ? -1.772 -2.770 -1.479 1.00 69.06 115 ALA A CA 1
ATOM 923 C C . ALA A 1 115 ? -0.930 -2.257 -2.665 1.00 69.06 115 ALA A C 1
ATOM 925 O O . ALA A 1 115 ? 0.300 -2.242 -2.608 1.00 69.06 115 ALA A O 1
ATOM 926 N N . LYS A 1 116 ? -1.581 -1.792 -3.738 1.00 68.19 116 LYS A N 1
ATOM 927 C CA . LYS A 1 116 ? -0.923 -1.242 -4.934 1.00 68.19 116 LYS A CA 1
ATOM 928 C C . LYS A 1 116 ? -0.084 0.005 -4.641 1.00 68.19 116 LYS A C 1
ATOM 930 O O . LYS A 1 116 ? 0.906 0.230 -5.329 1.00 68.19 116 LYS A O 1
ATOM 935 N N . PHE A 1 117 ? -0.478 0.805 -3.650 1.00 62.22 117 PHE A N 1
ATOM 936 C CA . PHE A 1 117 ? 0.154 2.094 -3.337 1.00 62.22 117 PHE A CA 1
ATOM 937 C C . PHE A 1 117 ? 0.691 2.182 -1.908 1.00 62.22 117 PHE A C 1
ATOM 939 O O . PHE A 1 117 ? 1.462 3.090 -1.600 1.00 62.22 117 PHE A O 1
ATOM 946 N N . SER A 1 118 ? 0.282 1.271 -1.020 1.00 55.72 118 SER A N 1
ATOM 947 C CA . SER A 1 118 ? 0.741 1.284 0.363 1.00 55.72 118 SER A CA 1
ATOM 948 C C . SER A 1 118 ? 1.999 0.432 0.533 1.00 55.72 118 SER A C 1
ATOM 950 O O . SER A 1 118 ? 1.939 -0.766 0.270 1.00 55.72 118 SER A O 1
ATOM 952 N N . PRO A 1 119 ? 3.096 0.985 1.086 1.00 52.09 119 PRO A N 1
ATOM 953 C CA . PRO A 1 119 ? 4.264 0.205 1.498 1.00 52.09 119 PRO A CA 1
ATOM 954 C C . PRO A 1 119 ? 3.976 -0.777 2.646 1.00 52.09 119 PRO A C 1
ATOM 956 O O . PRO A 1 119 ? 4.851 -1.541 3.053 1.00 52.09 119 PRO A O 1
ATOM 959 N N . ARG A 1 120 ? 2.762 -0.749 3.215 1.00 53.44 120 ARG A N 1
ATOM 960 C CA . ARG A 1 120 ? 2.403 -1.507 4.409 1.00 53.44 120 ARG A CA 1
ATOM 961 C C . ARG A 1 120 ? 1.800 -2.855 4.011 1.00 53.44 120 ARG A C 1
ATOM 963 O O . ARG A 1 120 ? 0.678 -2.927 3.515 1.00 53.44 120 ARG A O 1
ATOM 970 N N . LYS A 1 121 ? 2.560 -3.926 4.243 1.00 51.09 121 LYS A N 1
ATOM 971 C CA . LYS A 1 121 ? 2.059 -5.307 4.200 1.00 51.09 121 LYS A CA 1
ATOM 972 C C . LYS A 1 121 ? 1.010 -5.492 5.303 1.00 51.09 121 LYS A C 1
ATOM 974 O O . LYS A 1 121 ? 1.116 -4.851 6.349 1.00 51.09 121 LYS A O 1
ATOM 979 N N . ILE A 1 122 ? 0.041 -6.389 5.110 1.00 51.00 122 ILE A N 1
ATOM 980 C CA . ILE A 1 122 ? -0.709 -6.915 6.260 1.00 51.00 122 ILE A CA 1
ATOM 981 C C . ILE A 1 122 ? 0.262 -7.803 7.010 1.00 51.00 122 ILE A C 1
ATOM 983 O O . ILE A 1 122 ? 0.782 -8.766 6.446 1.00 51.00 122 ILE A O 1
ATOM 987 N N . SER A 1 123 ? 0.562 -7.418 8.246 1.00 47.28 123 SER A N 1
ATOM 988 C CA . SER A 1 123 ? 1.277 -8.303 9.151 1.00 47.28 123 SER A CA 1
ATOM 989 C C . SER A 1 123 ? 0.431 -9.564 9.352 1.00 47.28 123 SER A C 1
ATOM 991 O O . SER A 1 123 ? -0.776 -9.420 9.541 1.00 47.28 123 SER A O 1
ATOM 993 N N . PRO A 1 124 ? 1.013 -10.775 9.362 1.00 47.62 124 PRO A N 1
ATOM 994 C CA . PRO A 1 124 ? 0.311 -11.985 9.803 1.00 47.62 124 PRO A CA 1
ATOM 995 C C . PRO A 1 124 ? -0.329 -11.831 11.193 1.00 47.62 124 PRO A C 1
ATOM 997 O O . PRO A 1 124 ? -1.308 -12.493 11.496 1.00 47.62 124 PRO A O 1
ATOM 1000 N N . LEU A 1 125 ? 0.194 -10.904 12.002 1.00 45.88 125 LEU A N 1
ATOM 1001 C CA . LEU A 1 125 ? -0.298 -10.542 13.333 1.00 45.88 125 LEU A CA 1
ATOM 1002 C C . LEU A 1 125 ? -1.438 -9.508 13.310 1.00 45.88 125 LEU A C 1
ATOM 1004 O O . LEU A 1 125 ? -1.804 -8.961 14.345 1.00 45.88 125 LEU A O 1
ATOM 1008 N N . ASN A 1 126 ? -1.969 -9.158 12.136 1.00 61.22 126 ASN A N 1
ATOM 1009 C CA . ASN A 1 126 ? -3.070 -8.209 12.049 1.00 61.22 126 ASN A CA 1
ATOM 1010 C C . ASN A 1 126 ? -4.405 -8.898 12.353 1.00 61.22 126 ASN A C 1
ATOM 1012 O O . ASN A 1 126 ? -5.048 -9.441 11.454 1.00 61.22 126 ASN A O 1
ATOM 1016 N N . SER A 1 127 ? -4.849 -8.784 13.602 1.00 60.12 127 SER A N 1
ATOM 1017 C CA . SER A 1 127 ? -6.139 -9.286 14.083 1.00 60.12 127 SER A CA 1
ATOM 1018 C C . SER A 1 127 ? -7.356 -8.692 13.361 1.00 60.12 127 SER A C 1
ATOM 1020 O O . SER A 1 127 ? -8.413 -9.313 13.341 1.00 60.12 127 SER A O 1
ATOM 1022 N N . SER A 1 128 ? -7.232 -7.522 12.718 1.00 60.47 128 SER A N 1
ATOM 1023 C CA . SER A 1 128 ? -8.371 -6.883 12.040 1.00 60.47 128 SER A CA 1
ATOM 1024 C C . SER A 1 128 ? -8.682 -7.433 10.644 1.00 60.47 128 SER A C 1
ATOM 1026 O O . SER A 1 128 ? -9.747 -7.142 10.101 1.00 60.47 128 SER A O 1
ATOM 1028 N N . GLY A 1 129 ? -7.733 -8.133 10.010 1.00 66.44 129 GLY A N 1
ATOM 1029 C CA . GLY A 1 129 ? -7.826 -8.537 8.600 1.00 66.44 129 GLY A CA 1
ATOM 1030 C C . GLY A 1 129 ? -7.752 -7.390 7.572 1.00 66.44 129 GLY A C 1
ATOM 1031 O O . GLY A 1 129 ? -7.735 -7.650 6.368 1.00 66.44 129 GLY A O 1
ATOM 1032 N N . GLU A 1 130 ? -7.657 -6.126 8.005 1.00 68.81 130 GLU A N 1
ATOM 1033 C CA . GLU A 1 130 ? -7.724 -4.939 7.139 1.00 68.81 130 GLU A CA 1
ATOM 1034 C C . GLU A 1 130 ? -6.402 -4.156 7.088 1.00 68.81 130 GLU A C 1
ATOM 1036 O O . GLU A 1 130 ? -5.767 -3.887 8.109 1.00 68.81 130 GLU A O 1
ATOM 1041 N N . ILE A 1 131 ? -5.956 -3.748 5.887 1.00 71.19 131 ILE A N 1
ATOM 1042 C CA . ILE A 1 131 ? -4.652 -3.073 5.707 1.00 71.19 131 ILE A CA 1
ATOM 1043 C C . ILE A 1 131 ? -4.622 -1.737 6.448 1.00 71.19 131 ILE A C 1
ATOM 1045 O O . ILE A 1 131 ? -5.251 -0.760 6.029 1.00 71.19 131 ILE A O 1
ATOM 1049 N N . GLY A 1 132 ? -3.747 -1.640 7.448 1.00 77.62 132 GLY A N 1
ATOM 1050 C CA . GLY A 1 132 ? -3.540 -0.407 8.204 1.00 77.62 132 GLY A CA 1
ATOM 1051 C C . GLY A 1 132 ? -4.597 -0.172 9.275 1.00 77.62 132 GLY A C 1
ATOM 1052 O O . GLY A 1 132 ? -4.703 0.953 9.745 1.00 77.62 132 GLY A O 1
ATOM 1053 N N . VAL A 1 133 ? -5.363 -1.198 9.646 1.00 83.88 133 VAL A N 1
ATOM 1054 C CA . VAL A 1 133 ? -6.070 -1.240 10.925 1.00 83.88 133 VAL A CA 1
ATOM 1055 C C . VAL A 1 133 ? -5.316 -2.209 11.827 1.00 83.88 133 VAL A C 1
ATOM 1057 O O . VAL A 1 133 ? -4.928 -3.280 11.376 1.00 83.88 133 VAL A O 1
ATOM 1060 N N . SER A 1 134 ? -5.044 -1.821 13.066 1.00 85.50 134 SER A N 1
ATOM 1061 C CA . SER A 1 134 ? -4.340 -2.661 14.039 1.00 85.50 134 SER A CA 1
ATOM 1062 C C . SER A 1 134 ? -4.837 -2.380 15.444 1.00 85.50 134 SER A C 1
ATOM 1064 O O . SER A 1 134 ? -5.179 -1.240 15.761 1.00 85.50 134 SER A O 1
ATOM 1066 N N . TYR A 1 135 ? -4.839 -3.400 16.292 1.00 83.12 135 TYR A N 1
ATOM 1067 C CA . TYR A 1 135 ? -5.073 -3.220 17.716 1.00 83.12 135 TYR A CA 1
ATOM 1068 C C . TYR A 1 135 ? -3.803 -2.689 18.400 1.00 83.12 135 TYR A C 1
ATOM 1070 O O . TYR A 1 135 ? -2.711 -3.201 18.156 1.00 83.12 135 TYR A O 1
ATOM 1078 N N . SER A 1 136 ? -3.944 -1.634 19.205 1.00 84.12 136 SER A N 1
ATOM 1079 C CA . SER A 1 136 ? -2.908 -1.127 20.112 1.00 84.12 136 SER A CA 1
ATOM 1080 C C . SER A 1 136 ? -3.234 -1.610 21.518 1.00 84.12 136 SER A C 1
ATOM 1082 O O . SER A 1 136 ? -4.196 -1.132 22.122 1.00 84.12 136 SER A O 1
ATOM 1084 N N . GLU A 1 137 ? -2.432 -2.543 22.028 1.00 83.12 137 GLU A N 1
ATOM 1085 C CA . GLU A 1 137 ? -2.591 -3.093 23.379 1.00 83.12 137 GLU A CA 1
ATOM 1086 C C . GLU A 1 137 ? -2.343 -2.024 24.449 1.00 83.12 137 GLU A C 1
ATOM 1088 O O . GLU A 1 137 ? -3.124 -1.889 25.383 1.00 83.12 137 GLU A O 1
ATOM 1093 N N . LYS A 1 138 ? -1.334 -1.165 24.249 1.00 84.56 138 LYS A N 1
ATOM 1094 C CA . LYS A 1 138 ? -1.006 -0.068 25.172 1.00 84.56 138 LYS A CA 1
ATOM 1095 C C . LYS A 1 138 ? -2.192 0.869 25.415 1.00 84.56 138 LYS A C 1
ATOM 1097 O O . LYS A 1 138 ? -2.485 1.220 26.553 1.00 84.56 138 LYS A O 1
ATOM 1102 N N . ASP A 1 139 ? -2.872 1.266 24.343 1.00 85.00 139 ASP A N 1
ATOM 1103 C CA . ASP A 1 139 ? -3.948 2.261 24.403 1.00 85.00 139 ASP A CA 1
ATOM 1104 C C . ASP A 1 139 ? -5.342 1.617 24.479 1.00 85.00 139 ASP A C 1
ATOM 1106 O O . ASP A 1 139 ? -6.347 2.330 24.409 1.00 85.00 139 ASP A O 1
ATOM 1110 N N . HIS A 1 140 ? -5.420 0.279 24.534 1.00 89.69 140 HIS A N 1
ATOM 1111 C CA . HIS A 1 140 ? -6.662 -0.501 24.450 1.00 89.69 140 HIS A CA 1
ATOM 1112 C C . HIS A 1 140 ? -7.594 0.020 23.343 1.00 89.69 140 HIS A C 1
ATOM 1114 O O . HIS A 1 140 ? -8.774 0.323 23.550 1.00 89.69 140 HIS A O 1
ATOM 1120 N N . SER A 1 141 ? -7.022 0.229 22.156 1.00 90.69 141 SER A N 1
ATOM 1121 C CA . SER A 1 141 ? -7.670 0.967 21.072 1.00 90.69 141 SER A CA 1
ATOM 1122 C C . SER A 1 141 ? -7.410 0.330 19.717 1.00 90.69 141 SER A C 1
ATOM 1124 O O . SER A 1 141 ? -6.297 -0.080 19.395 1.00 90.69 141 SER A O 1
ATOM 1126 N N . TRP A 1 142 ? -8.429 0.338 18.865 1.00 89.50 142 TRP A N 1
ATOM 1127 C CA . TRP A 1 142 ? -8.270 0.053 17.446 1.00 89.50 142 TRP A CA 1
ATOM 1128 C C . TRP A 1 142 ? -7.748 1.290 16.722 1.00 89.50 142 TRP A C 1
ATOM 1130 O O . TRP A 1 142 ? -8.349 2.363 16.781 1.00 89.50 142 TRP A O 1
ATOM 1140 N N . VAL A 1 143 ? -6.627 1.144 16.022 1.00 89.19 143 VAL A N 1
ATOM 1141 C CA . VAL A 1 143 ? -5.950 2.235 15.318 1.00 89.19 143 VAL A CA 1
ATOM 1142 C C . VAL A 1 143 ? -6.112 2.050 13.820 1.00 89.19 143 VAL A C 1
ATOM 1144 O O . VAL A 1 143 ? -5.689 1.043 13.258 1.00 89.19 143 VAL A O 1
ATOM 1147 N N . ALA A 1 144 ? -6.705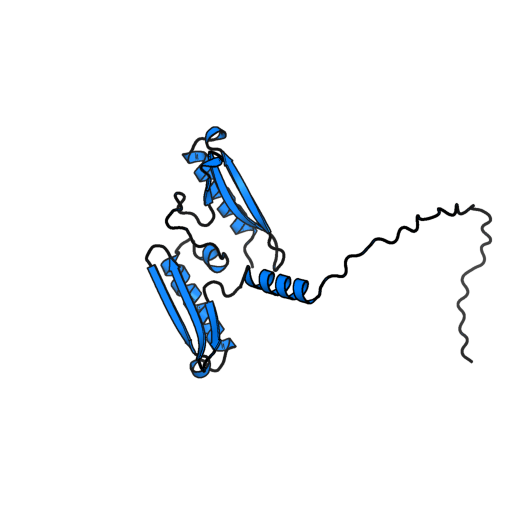 3.042 13.165 1.00 89.56 144 ALA A N 1
ATOM 1148 C CA . ALA A 1 144 ? -6.778 3.140 11.717 1.00 89.56 144 ALA A CA 1
ATOM 1149 C C . ALA A 1 144 ? -5.704 4.108 11.216 1.00 89.56 144 ALA A C 1
ATOM 1151 O O . ALA A 1 144 ? -5.695 5.277 11.587 1.00 89.56 144 ALA A O 1
ATOM 1152 N N . THR A 1 145 ? -4.820 3.650 10.337 1.00 87.19 145 THR A N 1
ATOM 1153 C CA . THR A 1 145 ? -3.732 4.445 9.764 1.00 87.19 145 THR A CA 1
ATOM 1154 C C . THR A 1 145 ? -3.892 4.589 8.260 1.00 87.19 145 THR A C 1
ATOM 1156 O O . THR A 1 145 ? -3.981 3.596 7.539 1.00 87.19 145 THR A O 1
ATOM 1159 N N . TRP A 1 146 ? -3.837 5.820 7.751 1.00 82.75 146 TRP A N 1
ATOM 1160 C CA . TRP A 1 146 ? -3.855 6.118 6.321 1.00 82.75 146 TRP A CA 1
ATOM 1161 C C . TRP A 1 146 ? -2.870 7.204 5.905 1.00 82.75 146 TRP A C 1
ATOM 1163 O O . TRP A 1 146 ? -2.080 7.698 6.701 1.00 82.75 146 TRP A O 1
ATOM 1173 N N . GLN A 1 147 ? -2.853 7.490 4.605 1.00 81.25 147 GLN A N 1
ATOM 1174 C CA . GLN A 1 147 ? -2.018 8.514 3.988 1.00 81.25 147 GLN A CA 1
ATOM 1175 C C . GLN A 1 147 ? -2.935 9.537 3.329 1.00 81.25 147 GLN A C 1
ATOM 1177 O O . GLN A 1 147 ? -3.676 9.185 2.409 1.00 81.25 147 GLN A O 1
ATOM 1182 N N . GLU A 1 148 ? -2.865 10.778 3.788 1.00 80.44 148 GLU A N 1
ATOM 1183 C CA . GLU A 1 148 ? -3.694 11.890 3.328 1.00 80.44 148 GLU A CA 1
ATOM 1184 C C . GLU A 1 148 ? -2.859 12.909 2.547 1.00 80.44 148 GLU A C 1
ATOM 1186 O O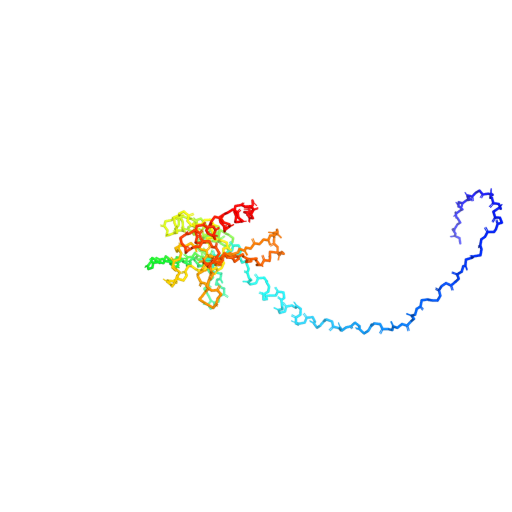 . GLU A 1 148 ? -1.715 13.179 2.915 1.00 80.44 148 GLU A O 1
ATOM 1191 N N . GLY A 1 149 ? -3.416 13.467 1.468 1.00 68.69 149 GLY A N 1
ATOM 1192 C CA . GLY A 1 149 ? -2.786 14.513 0.651 1.00 68.69 149 GLY A CA 1
ATOM 1193 C C . GLY A 1 149 ? -2.535 14.114 -0.808 1.00 68.69 149 GLY A C 1
ATOM 1194 O O . GLY A 1 149 ? -2.675 12.955 -1.199 1.00 68.69 149 GLY A O 1
ATOM 1195 N N . LYS A 1 150 ? -2.152 15.092 -1.639 1.00 62.16 150 LYS A N 1
ATOM 1196 C CA . LYS A 1 150 ? -1.891 14.899 -3.076 1.00 62.16 150 LYS A CA 1
ATOM 1197 C C . LYS A 1 150 ? -0.388 14.816 -3.369 1.00 62.16 150 LYS A C 1
ATOM 1199 O O . LYS A 1 150 ? 0.411 15.582 -2.829 1.00 62.16 150 LYS A O 1
ATOM 1204 N N . GLY A 1 151 ? -0.014 13.881 -4.243 1.00 60.09 151 GLY A N 1
ATOM 1205 C CA . GLY A 1 151 ? 1.362 13.709 -4.719 1.00 60.09 151 GLY A CA 1
ATOM 1206 C C . GLY A 1 151 ? 2.384 13.482 -3.597 1.00 60.09 151 GLY A C 1
ATOM 1207 O O . GLY A 1 151 ? 2.191 12.644 -2.719 1.00 60.09 151 GLY A O 1
ATOM 1208 N N . VAL A 1 152 ? 3.479 14.242 -3.637 1.00 53.81 152 VAL A N 1
ATOM 1209 C CA . VAL A 1 152 ? 4.677 14.070 -2.788 1.00 53.81 152 VAL A CA 1
ATOM 1210 C C . VAL A 1 152 ? 4.456 14.510 -1.330 1.00 53.81 152 VAL A C 1
ATOM 1212 O O . VAL A 1 152 ? 5.227 14.143 -0.451 1.00 53.81 152 VAL A O 1
ATOM 1215 N N . ARG A 1 153 ? 3.389 15.265 -1.033 1.00 64.31 153 ARG A N 1
ATOM 1216 C CA . ARG A 1 153 ? 3.107 15.798 0.316 1.00 64.31 153 ARG A CA 1
ATOM 1217 C C . ARG A 1 153 ? 2.141 14.937 1.138 1.00 64.31 153 ARG A C 1
ATOM 1219 O O . ARG A 1 153 ? 1.519 15.439 2.071 1.00 64.31 153 ARG A O 1
ATOM 1226 N N . ARG A 1 154 ? 2.003 13.652 0.801 1.00 67.94 154 ARG A N 1
ATOM 1227 C CA . ARG A 1 154 ? 1.187 12.705 1.572 1.00 67.94 154 ARG A CA 1
ATOM 1228 C C . ARG A 1 154 ? 1.727 12.570 2.996 1.00 67.94 154 ARG A C 1
ATOM 1230 O O . ARG A 1 154 ? 2.898 12.245 3.181 1.00 67.94 154 ARG A O 1
ATOM 1237 N N . LYS A 1 155 ? 0.881 12.802 3.997 1.00 78.12 155 LYS A N 1
ATOM 1238 C CA . LYS A 1 155 ? 1.217 12.624 5.414 1.00 78.12 155 LYS A CA 1
ATOM 1239 C C . LYS A 1 155 ? 0.477 11.419 5.974 1.00 78.12 155 LYS A C 1
ATOM 1241 O O . LYS A 1 155 ? -0.690 11.191 5.655 1.00 78.12 155 LYS A O 1
ATOM 1246 N N . GLN A 1 156 ? 1.152 10.665 6.840 1.00 81.62 156 GLN A N 1
ATOM 1247 C CA . GLN A 1 156 ? 0.485 9.623 7.605 1.00 81.62 156 GLN A CA 1
ATOM 1248 C C . GLN A 1 156 ? -0.481 10.266 8.598 1.00 81.62 156 GLN A C 1
ATOM 1250 O O . GLN A 1 156 ? -0.112 11.193 9.319 1.00 81.62 156 GLN A O 1
ATOM 1255 N N . LYS A 1 157 ? -1.698 9.741 8.651 1.00 86.44 157 LYS A N 1
ATOM 1256 C CA . LYS A 1 157 ? -2.715 10.094 9.633 1.00 86.44 157 LYS A CA 1
ATOM 1257 C C . LYS A 1 157 ? -3.187 8.836 10.332 1.00 86.44 157 LYS A C 1
ATOM 1259 O O . LYS A 1 157 ? -3.274 7.776 9.711 1.00 86.44 157 LYS A O 1
ATOM 1264 N N . ASN A 1 158 ? -3.466 8.977 11.619 1.00 90.00 158 ASN A N 1
ATOM 1265 C CA . ASN A 1 158 ? -3.974 7.911 12.461 1.00 90.00 158 ASN A CA 1
ATOM 1266 C C . ASN A 1 158 ? -5.270 8.389 13.122 1.00 90.00 158 ASN A C 1
ATOM 1268 O O . ASN A 1 158 ? -5.349 9.540 13.550 1.00 90.00 158 ASN A O 1
ATOM 1272 N N . SER A 1 159 ? -6.235 7.490 13.267 1.00 90.56 159 SER A N 1
ATOM 1273 C CA . SER A 1 159 ? -7.370 7.658 14.170 1.00 90.56 159 SER A CA 1
ATOM 1274 C C . SER A 1 159 ? -7.451 6.486 15.125 1.00 90.56 159 SER A C 1
ATOM 1276 O O . SER A 1 159 ? -7.229 5.341 14.735 1.00 90.56 159 SER A O 1
ATOM 1278 N N . TYR A 1 160 ? -7.773 6.803 16.371 1.00 92.31 160 TYR A N 1
ATOM 1279 C CA . TYR A 1 160 ? -7.806 5.872 17.486 1.00 92.31 160 TYR A CA 1
ATOM 1280 C C . TYR A 1 160 ? -9.252 5.697 17.934 1.00 92.31 160 TYR A C 1
ATOM 1282 O O . TYR A 1 160 ? -9.988 6.673 18.086 1.00 92.31 160 TYR A O 1
ATOM 1290 N N . PHE A 1 161 ? -9.653 4.452 18.150 1.00 93.25 161 PHE A N 1
ATOM 1291 C CA . PHE A 1 161 ? -10.987 4.086 18.598 1.00 93.25 161 PHE A CA 1
ATOM 1292 C C . PHE A 1 161 ? -10.853 3.192 19.828 1.00 93.25 161 PHE A C 1
ATOM 1294 O O . PHE A 1 161 ? -10.551 2.006 19.709 1.00 93.25 161 PHE A O 1
ATOM 1301 N N . SER A 1 162 ? -11.041 3.779 21.010 1.00 93.00 162 SER A N 1
ATOM 1302 C CA . SER A 1 162 ? -10.882 3.071 22.284 1.00 93.00 162 SER A CA 1
ATOM 1303 C C . SER A 1 162 ? -11.968 2.022 22.503 1.00 93.00 162 SER A C 1
ATOM 1305 O O . SER A 1 162 ? -13.157 2.298 22.313 1.00 93.00 162 SER A O 1
ATOM 1307 N N . ILE A 1 163 ? -11.553 0.830 22.934 1.00 91.81 163 ILE A N 1
ATOM 1308 C CA . ILE A 1 163 ? -12.452 -0.265 23.308 1.00 91.81 163 ILE A CA 1
ATOM 1309 C C . ILE A 1 163 ? -13.287 0.133 24.523 1.00 91.81 163 ILE A C 1
ATOM 1311 O O . ILE A 1 163 ? -14.492 -0.088 24.515 1.00 91.81 163 ILE A O 1
ATOM 1315 N N . ASN A 1 164 ? -12.700 0.816 25.505 1.00 90.44 164 ASN A N 1
ATOM 1316 C CA . ASN A 1 164 ? -13.407 1.216 26.726 1.00 90.44 164 ASN A CA 1
ATOM 1317 C C . ASN A 1 164 ? -14.597 2.144 26.441 1.00 90.44 164 ASN A C 1
ATOM 1319 O O . ASN A 1 164 ? -15.583 2.133 27.167 1.00 90.44 164 ASN A O 1
ATOM 1323 N N . LYS A 1 165 ? -14.526 2.935 25.362 1.00 91.75 165 LYS A N 1
ATOM 1324 C CA . LYS A 1 165 ? -15.594 3.870 24.985 1.00 91.75 165 LYS A CA 1
ATOM 1325 C C . LYS A 1 165 ? -16.693 3.233 24.133 1.00 91.75 165 LYS A C 1
ATOM 1327 O O . LYS A 1 165 ? -17.846 3.643 24.222 1.00 91.75 165 LYS A O 1
ATOM 1332 N N . TYR A 1 166 ? -16.343 2.299 23.250 1.00 87.31 166 TYR A N 1
ATOM 1333 C CA . TYR A 1 166 ? -17.267 1.812 22.217 1.00 87.31 166 TYR A CA 1
ATOM 1334 C C . TYR A 1 166 ? -17.553 0.308 22.287 1.00 87.31 166 TYR A C 1
ATOM 1336 O O . TYR A 1 166 ? -18.488 -0.150 21.634 1.00 87.31 166 TYR A O 1
ATOM 1344 N N . GLY A 1 167 ? -16.782 -0.453 23.059 1.00 88.69 167 GLY A N 1
ATOM 1345 C CA . GLY A 1 167 ? -16.732 -1.911 23.019 1.00 88.69 167 GLY A CA 1
ATOM 1346 C C . GLY A 1 167 ? -15.867 -2.426 21.865 1.00 88.69 167 GLY A C 1
ATOM 1347 O O . GLY A 1 167 ? -15.694 -1.756 20.843 1.00 88.69 167 GLY A O 1
ATOM 1348 N N . GLU A 1 168 ? -15.326 -3.635 22.012 1.00 84.19 168 GLU A N 1
ATOM 1349 C CA . GLU A 1 168 ? -14.313 -4.196 21.107 1.00 84.19 168 GLU A CA 1
ATOM 1350 C C . GLU A 1 168 ? -14.808 -4.296 19.657 1.00 84.19 168 GLU A C 1
ATOM 1352 O O . GLU A 1 168 ? -14.227 -3.698 18.746 1.00 84.19 168 GLU A O 1
ATOM 1357 N N . ALA A 1 169 ? -15.936 -4.980 19.445 1.00 86.56 169 ALA A N 1
ATOM 1358 C CA . ALA A 1 169 ? -16.489 -5.210 18.112 1.00 86.56 169 ALA A CA 1
ATOM 1359 C C . ALA A 1 169 ? -16.883 -3.904 17.397 1.00 86.56 169 ALA A C 1
ATOM 1361 O O . ALA A 1 169 ? -16.713 -3.765 16.182 1.00 86.56 169 ALA A O 1
ATOM 1362 N N . LYS A 1 170 ? -17.409 -2.921 18.137 1.00 91.56 170 LYS A N 1
ATOM 1363 C CA . LYS A 1 170 ? -17.830 -1.632 17.571 1.00 91.56 170 LYS A CA 1
ATOM 1364 C C . LYS A 1 170 ? -16.624 -0.748 17.267 1.00 91.56 170 LYS A C 1
ATOM 1366 O O . LYS A 1 170 ? -16.571 -0.167 16.185 1.00 91.56 170 LYS A O 1
ATOM 1371 N N . ALA A 1 171 ? -15.639 -0.690 18.164 1.00 91.06 171 ALA A N 1
ATOM 1372 C CA . ALA A 1 171 ? -14.392 0.036 17.946 1.00 91.06 171 ALA A CA 1
ATOM 1373 C C . ALA A 1 171 ? -13.648 -0.490 16.708 1.00 91.06 171 ALA A C 1
ATOM 1375 O O . ALA A 1 171 ? -13.246 0.304 15.854 1.00 91.06 171 ALA A O 1
ATOM 1376 N N . MET A 1 172 ? -13.570 -1.816 16.543 1.00 86.62 172 MET A N 1
ATOM 1377 C CA . MET A 1 172 ? -12.998 -2.444 15.350 1.00 86.62 172 MET A CA 1
ATOM 1378 C C . MET A 1 172 ? -13.748 -2.029 14.078 1.00 86.62 172 MET A C 1
ATOM 1380 O O . MET A 1 172 ? -13.133 -1.557 13.118 1.00 86.62 172 MET A O 1
ATOM 1384 N N . LYS A 1 173 ? -15.085 -2.145 14.064 1.00 89.94 173 LYS A N 1
ATOM 1385 C CA . LYS A 1 173 ? -15.911 -1.753 12.907 1.00 89.94 173 LYS A CA 1
ATOM 1386 C C . LYS A 1 173 ? -15.716 -0.283 12.532 1.00 89.94 173 LYS A C 1
ATOM 1388 O O . LYS A 1 173 ? -15.601 0.032 11.347 1.00 89.94 173 LYS A O 1
ATOM 1393 N N . MET A 1 174 ? -15.643 0.612 13.516 1.00 92.69 174 MET A N 1
ATOM 1394 C CA . MET A 1 174 ? -15.405 2.035 13.270 1.00 92.69 174 MET A CA 1
ATOM 1395 C C . MET A 1 174 ? -14.011 2.303 12.706 1.00 92.69 174 MET A C 1
ATOM 1397 O O . MET A 1 174 ? -13.891 3.072 11.754 1.00 92.69 174 MET A O 1
ATOM 1401 N N . ALA A 1 175 ? -12.976 1.635 13.221 1.00 90.56 175 ALA A N 1
ATOM 1402 C CA . ALA A 1 175 ? -11.621 1.758 12.696 1.00 90.56 175 ALA A CA 1
ATOM 1403 C C . ALA A 1 175 ? -11.536 1.306 11.230 1.00 90.56 175 ALA A C 1
ATOM 1405 O O . ALA A 1 175 ? -10.984 2.016 10.385 1.00 90.56 175 ALA A O 1
ATOM 1406 N N . VAL A 1 176 ? -12.159 0.170 10.902 1.00 87.00 176 VAL A N 1
ATOM 1407 C CA . VAL A 1 176 ? -12.255 -0.331 9.523 1.00 87.00 176 VAL A CA 1
ATOM 1408 C C . VAL A 1 176 ? -13.011 0.647 8.629 1.00 87.00 176 VAL A C 1
ATOM 1410 O O . VAL A 1 176 ? -12.538 0.968 7.536 1.00 87.00 176 VAL A O 1
ATOM 1413 N N . LYS A 1 177 ? -14.156 1.165 9.085 1.00 90.12 177 LYS A N 1
ATOM 1414 C CA . LYS A 1 177 ? -14.940 2.145 8.327 1.00 90.12 177 LYS A CA 1
ATOM 1415 C C . LYS A 1 177 ? -14.138 3.421 8.063 1.00 90.12 177 LYS A C 1
ATOM 1417 O O . LYS A 1 177 ? -13.981 3.802 6.908 1.00 90.12 177 LYS A O 1
ATOM 1422 N N . ALA A 1 178 ? -13.562 4.023 9.103 1.00 90.06 178 ALA A N 1
ATOM 1423 C CA . ALA A 1 178 ? -12.761 5.240 8.992 1.00 90.06 178 ALA A CA 1
ATOM 1424 C C . ALA A 1 178 ? -11.583 5.056 8.028 1.00 90.06 178 ALA A C 1
ATOM 1426 O O . ALA A 1 178 ? -11.327 5.904 7.174 1.00 90.06 178 ALA A O 1
ATOM 1427 N N . ARG A 1 179 ? -10.907 3.903 8.098 1.00 87.62 179 ARG A N 1
ATOM 1428 C CA . ARG A 1 179 ? -9.837 3.548 7.164 1.00 87.62 179 ARG A CA 1
ATOM 1429 C C . ARG A 1 179 ? -10.333 3.476 5.721 1.00 87.62 179 ARG A C 1
ATOM 1431 O O . ARG A 1 179 ? -9.679 4.028 4.833 1.00 87.62 179 ARG A O 1
ATOM 1438 N N . ARG A 1 180 ? -11.443 2.778 5.468 1.00 83.88 180 ARG A N 1
ATOM 1439 C CA . ARG A 1 180 ? -12.006 2.614 4.118 1.00 83.88 180 ARG A CA 1
ATOM 1440 C C . ARG A 1 180 ? -12.418 3.959 3.526 1.00 83.88 180 ARG A C 1
ATOM 1442 O O . ARG A 1 180 ? -12.022 4.252 2.398 1.00 83.88 180 ARG A O 1
ATOM 1449 N N . ASP A 1 181 ? -13.118 4.775 4.306 1.00 86.38 181 ASP A N 1
ATOM 1450 C CA . ASP A 1 181 ? -13.588 6.102 3.906 1.00 86.38 181 ASP A CA 1
ATOM 1451 C C . ASP A 1 181 ? -12.403 7.027 3.592 1.00 86.38 181 ASP A C 1
ATOM 1453 O O . ASP A 1 181 ? -12.330 7.609 2.508 1.00 86.38 181 ASP A O 1
ATOM 1457 N N . ALA A 1 182 ? -11.405 7.077 4.480 1.00 84.62 182 ALA A N 1
ATOM 1458 C CA . ALA A 1 182 ? -10.228 7.917 4.298 1.00 84.62 182 ALA A CA 1
ATOM 1459 C C . ALA A 1 182 ? -9.393 7.512 3.079 1.00 84.62 182 ALA A C 1
ATOM 1461 O O . ALA A 1 182 ? -8.865 8.368 2.369 1.00 84.62 182 ALA A O 1
ATOM 1462 N N . VAL A 1 183 ? -9.264 6.214 2.799 1.00 79.00 183 VAL A N 1
ATOM 1463 C CA . VAL A 1 183 ? -8.560 5.775 1.589 1.00 79.00 183 VAL A CA 1
ATOM 1464 C C . VAL A 1 183 ? -9.358 6.099 0.343 1.00 79.00 183 VAL A C 1
ATOM 1466 O O . VAL A 1 183 ? -8.750 6.558 -0.616 1.00 79.00 183 VAL A O 1
ATOM 1469 N N . LYS A 1 184 ? -10.681 5.887 0.349 1.00 79.25 184 LYS A N 1
ATOM 1470 C CA . LYS A 1 184 ? -11.549 6.233 -0.783 1.00 79.25 184 LYS A CA 1
ATOM 1471 C C . LYS A 1 184 ? -11.422 7.720 -1.121 1.00 79.25 184 LYS A C 1
ATOM 1473 O O . LYS A 1 184 ? -11.197 8.053 -2.278 1.00 79.25 184 LYS A O 1
ATOM 1478 N N . ALA A 1 185 ? -11.455 8.584 -0.108 1.00 78.12 185 ALA A N 1
ATOM 1479 C CA . ALA A 1 185 ? -11.264 10.024 -0.268 1.00 78.12 185 ALA A CA 1
ATOM 1480 C C . ALA A 1 185 ? -9.860 10.404 -0.783 1.00 78.12 185 ALA A C 1
ATOM 1482 O O . ALA A 1 185 ? -9.700 11.403 -1.474 1.00 78.12 185 ALA A O 1
ATOM 1483 N N . ASN A 1 186 ? -8.838 9.600 -0.473 1.00 70.75 186 ASN A N 1
ATOM 1484 C CA . ASN A 1 186 ? -7.446 9.840 -0.859 1.00 70.75 186 ASN A CA 1
ATOM 1485 C C . ASN A 1 186 ? -6.967 8.923 -2.001 1.00 70.75 186 ASN A C 1
ATOM 1487 O O . ASN A 1 186 ? -5.761 8.643 -2.110 1.00 70.75 186 ASN A O 1
ATOM 1491 N N . GLN A 1 187 ? -7.878 8.424 -2.842 1.00 64.12 187 GLN A N 1
ATOM 1492 C CA . GLN A 1 187 ? -7.504 7.686 -4.048 1.00 64.12 187 GLN A CA 1
ATOM 1493 C C . GLN A 1 187 ? -6.752 8.617 -5.008 1.00 64.12 187 GLN A C 1
ATOM 1495 O O . GLN A 1 187 ? -7.114 9.775 -5.193 1.00 64.12 187 GLN A O 1
ATOM 1500 N N . ILE A 1 188 ? -5.650 8.119 -5.574 1.00 57.59 188 ILE A N 1
ATOM 1501 C CA . ILE A 1 188 ? -4.967 8.806 -6.676 1.00 57.59 188 ILE A CA 1
ATOM 1502 C C . ILE A 1 188 ? -5.817 8.528 -7.913 1.00 57.59 188 ILE A C 1
ATOM 1504 O O . ILE A 1 188 ? -5.927 7.359 -8.288 1.00 57.59 188 ILE A O 1
ATOM 1508 N N . GLN A 1 189 ? -6.443 9.569 -8.466 1.00 50.19 189 GLN A N 1
ATOM 1509 C CA . GLN A 1 189 ? -7.017 9.532 -9.812 1.00 50.19 189 GLN A CA 1
ATOM 1510 C C . GLN A 1 189 ? -5.891 9.497 -10.845 1.00 50.19 189 GLN A C 1
ATOM 1512 O O . GLN A 1 189 ? -4.888 10.221 -10.633 1.00 50.19 189 GLN A O 1
#

Sequence (189 aa):
MAQCFLLIDNTIIRGALVKLCLLPSSPKFFPELNPRKAQKDREVLLKKLSALHHISIIESRGTNCAWVRIKYNNKSFQQSFPFKKFGGKNKAIAAAKKKRDAEGKKIYGKNWPYAKFSPRKISPLNSSGEIGVSYSEKDHSWVATWQEGKGVRRKQKNSYFSINKYGEAKAMKMAVKARRDAVKANQIQ

Radius of gyration: 27.94 Å; chains: 1; bounding box: 44×87×53 Å

=== Feature glossary ===
Key to the feature types in this record:

— What the protein is —

Primary structure: the covalent order of the twenty standard amino acids along the backbone. Two proteins with the same sequence will (almost always) fold to the same structure; two with 30% identity often share a fold but not the details.

Database cross-references. InterPro integrates a dozen domain/family signature databases into unified entries with residue-range hits. GO terms attach function/process/location labels with evidence codes. CATH codes position the fold in a four-level structural taxonomy. Organism is the NCBI-taxonomy species name.

— Where its atoms are —

The mmCIF block holds the 3D Cartesian coordinates of each backbone atom (N, Cα, C, O) in ångströms. mmCIF is the PDB's canonical archive format — a tagged-loop text representation of the atomic model.

Six rendered views show the 3D structure from the faces of a cube — i.e. along ±x, ±y, ±z. Rendering representation is drawn randomly per protein from cartoon (secondary-structure ribbons), sticks (backbone bonds), or molecular surface; coloring is either N→C rainbow (blue at the N-terminus through red at the C-terminus) or one color per chain.

— Local backbone conformation —

DSSP 8-state secondary structure assigns each residue one of H (α-helix), G (3₁₀-helix), I (π-helix), E (extended β-strand), B (isolated β-bridge), T (hydrogen-bonded turn), S (bend), or '-' (coil). The assignment is computed from backbone hydrogen-bond geometry via the Kabsch–Sander algorithm.

P-SEA three-state annotation labels each residue as helix, strand, or coil based purely on the geometry of the Cα trace. It serves as a fallback when the full backbone (and thus DSSP) is unavailable.

The φ/ψ torsion pair specifies the backbone conformation at each residue. φ rotates about the N–Cα bond, ψ about the Cα–C bond. Steric clashes forbid most of the (φ, ψ) plane — the allowed regions (α-helix basin, β-sheet basin, left-handed helix) are the Ramachandran-allowed regions.

— Global shape and packing —

The geometric summary reports three shape descriptors. Rg (radius of gyration) measures how spread out the Cα atoms are about their centre of mass; compact globular proteins have small Rg, elongated or unfolded ones large. Cα contacts (<8 Å, |i−j|>4) count long-range residue pairs in spatial proximity — high for tightly packed folds, near zero for rods or random coil. The bounding-box extents give the protein's footprint along x, y, z in Å.

Accessible surface area quantifies burial. A residue with SASA near zero is packed into the hydrophobic core; one with SASA >100 Å² sits on the surface. Computed here via the Shrake–Rupley numerical algorithm with a 1.4 Å probe.

Plot images: a contact map (which residues are close in 3D, as an N×N binary image), a Ramachandran scatter (backbone torsion angles, revealing secondary-structure composition at a glance), and — for AlphaFold structures — a PAE heatmap (pairwise prediction confidence).

— Structural neighborhood —

The Foldseek 3Di string encodes local tertiary geometry as a 20-letter alphabet — one character per residue — derived from the relative positions of nearby Cα atoms. Unlike the amino-acid sequence, 3Di is a direct function of the 3D structure, so two proteins with the same fold have similar 3Di strings even at low sequence identity.

Nearest PDB neighbors are the top structural matches found by Foldseek when searching this structure against the entire Protein Data Bank. Each hit reports a TM-score (0 to 1; >0.5 almost always implies the same fold) and an E-value. These are *structural* homologs — they may share no detectable sequence similarity.

— Confidence and disorder —

For AlphaFold models, the B-factor field carries pLDDT — the model's own estimate of local accuracy on a 0–100 scale. Regions with pLDDT<50 should be treated as essentially unmodeled; they often correspond to intrinsically disordered segments.

B-factor (Debye–Waller factor) reflects atomic displacement in the crystal lattice. It is an experimental observable (units Å²), not a prediction; low values mean the atom is pinned down, high values mean it moves or is heterogeneous across the crystal.

Predicted aligned error is AlphaFold's pairwise confidence. Unlike pLDDT (per-residue), PAE is per-residue-pair and captures whether two parts of the structure are correctly placed relative to each other. Units are ångströms of expected positional error.